Protein AF-A0A7V9GVH7-F1 (afdb_monomer)

Radius of gyration: 17.35 Å; Cα contacts (8 Å, |Δi|>4): 452; chains: 1; bounding box: 42×35×50 Å

Nearest PDB structures (foldseek):
  6ym9-assembly1_B  TM=5.683E-01  e=3.483E-01  Mycobacterium tuberculosis CDC1551
  6y1v-assembly1_A  TM=4.975E-01  e=2.383E-01  Mycobacterium tuberculosis CDC1551
  3vpa-assembly3_C  TM=5.083E-01  e=3.711E-01  Staphylococcus aureus subsp. aureus Mu50
  6ym9-assembly1_A  TM=4.850E-01  e=3.953E-01  Mycobacterium tuberculosis CDC1551
  6g63-assembly1_G  TM=4.568E-01  e=5.091E-01  Escherichia coli K-12

Structure (mmCIF, N/CA/C/O backbone):
data_AF-A0A7V9GVH7-F1
#
_entry.id   AF-A0A7V9GVH7-F1
#
loop_
_atom_site.group_PDB
_atom_site.id
_atom_site.type_symbol
_atom_site.label_atom_id
_atom_site.label_alt_id
_atom_site.label_comp_id
_atom_site.label_asym_id
_atom_site.label_entity_id
_atom_site.label_seq_id
_atom_site.pdbx_PDB_ins_code
_atom_site.Cartn_x
_atom_site.Cartn_y
_atom_site.Cartn_z
_atom_site.occupancy
_atom_site.B_iso_or_equiv
_atom_site.auth_seq_id
_atom_site.auth_comp_id
_atom_site.auth_asym_id
_atom_site.auth_atom_id
_atom_site.pdbx_PDB_model_num
ATOM 1 N N . PRO A 1 1 ? 14.280 -14.560 -19.579 1.00 88.75 1 PRO A N 1
ATOM 2 C CA . PRO A 1 1 ? 14.231 -14.576 -18.090 1.00 88.75 1 PRO A CA 1
ATOM 3 C C . PRO A 1 1 ? 12.940 -13.944 -17.549 1.00 88.75 1 PRO A C 1
ATOM 5 O O . PRO A 1 1 ? 12.271 -13.262 -18.316 1.00 88.75 1 PRO A O 1
ATOM 8 N N . VAL A 1 2 ? 12.574 -14.154 -16.276 1.00 94.75 2 VAL A N 1
ATOM 9 C CA . VAL A 1 2 ? 11.384 -13.510 -15.676 1.00 94.75 2 VAL A CA 1
ATOM 10 C C . VAL A 1 2 ? 11.768 -12.789 -14.393 1.00 94.75 2 VAL A C 1
ATOM 12 O O . VAL A 1 2 ? 12.401 -13.383 -13.519 1.00 94.75 2 VAL A O 1
ATOM 15 N N . GLY A 1 3 ? 11.355 -11.531 -14.272 1.00 95.56 3 GLY A N 1
ATOM 16 C CA . GLY A 1 3 ? 11.510 -10.738 -13.060 1.00 95.56 3 GLY A CA 1
ATOM 17 C C . GLY A 1 3 ? 10.175 -10.203 -12.558 1.00 95.56 3 GLY A C 1
ATOM 18 O O . GLY A 1 3 ? 9.249 -9.977 -13.335 1.00 95.56 3 GLY A O 1
ATOM 19 N N . VAL A 1 4 ? 10.071 -10.044 -11.239 1.00 95.69 4 VAL A N 1
ATOM 20 C CA . VAL A 1 4 ? 8.870 -9.549 -10.559 1.00 95.69 4 VAL A CA 1
ATOM 21 C C . VAL A 1 4 ? 9.283 -8.426 -9.625 1.00 95.69 4 VAL A C 1
ATOM 23 O O . VAL A 1 4 ? 10.121 -8.637 -8.749 1.00 95.69 4 VAL A O 1
ATOM 26 N N . GLY A 1 5 ? 8.661 -7.265 -9.784 1.00 95.31 5 GLY A N 1
ATOM 27 C CA . GLY A 1 5 ? 8.834 -6.128 -8.893 1.00 95.31 5 GLY A CA 1
ATOM 28 C C . GLY A 1 5 ? 7.502 -5.651 -8.337 1.00 95.31 5 GLY A C 1
ATOM 29 O O . GLY A 1 5 ? 6.439 -5.870 -8.921 1.00 95.31 5 GLY A O 1
ATOM 30 N N . ILE A 1 6 ? 7.562 -5.072 -7.141 1.00 94.38 6 ILE A N 1
ATOM 31 C CA . ILE A 1 6 ? 6.387 -4.694 -6.359 1.00 94.38 6 ILE A CA 1
ATOM 32 C C . ILE A 1 6 ? 6.632 -3.305 -5.786 1.00 94.38 6 ILE A C 1
ATOM 34 O O . ILE A 1 6 ? 7.689 -3.064 -5.202 1.00 94.38 6 ILE A O 1
ATOM 38 N N . GLY A 1 7 ? 5.657 -2.415 -5.933 1.00 94.44 7 GLY A N 1
ATOM 39 C CA . GLY A 1 7 ? 5.713 -1.064 -5.390 1.00 94.44 7 GLY A CA 1
ATOM 40 C C . GLY A 1 7 ? 4.368 -0.648 -4.819 1.00 94.44 7 GLY A C 1
ATOM 41 O O . GLY A 1 7 ? 3.365 -0.657 -5.523 1.00 94.44 7 GLY A O 1
ATOM 42 N N . ASP A 1 8 ? 4.340 -0.277 -3.543 1.00 93.50 8 ASP A N 1
ATOM 43 C CA . ASP A 1 8 ? 3.134 0.234 -2.890 1.00 93.50 8 ASP A CA 1
ATOM 44 C C . ASP A 1 8 ? 3.083 1.765 -2.895 1.00 93.50 8 ASP A C 1
ATOM 46 O O . ASP A 1 8 ? 2.181 2.348 -3.496 1.00 93.50 8 ASP A O 1
ATOM 50 N N . GLY A 1 9 ? 4.111 2.429 -2.362 1.00 93.06 9 GLY A N 1
ATOM 51 C CA . GLY A 1 9 ? 4.148 3.889 -2.229 1.00 93.06 9 GLY A CA 1
ATOM 52 C C . GLY A 1 9 ? 3.592 4.385 -0.894 1.00 93.06 9 GLY A C 1
ATOM 53 O O . GLY A 1 9 ? 3.317 5.574 -0.758 1.00 93.06 9 GLY A O 1
ATOM 54 N N . CYS A 1 10 ? 3.441 3.500 0.090 1.00 94.38 10 CYS A N 1
ATOM 55 C CA . CYS A 1 10 ? 3.056 3.850 1.445 1.00 94.38 10 CYS A CA 1
ATOM 56 C C . CYS A 1 10 ? 4.274 4.279 2.265 1.00 94.38 10 CYS A C 1
ATOM 58 O O . CYS A 1 10 ? 5.321 3.626 2.301 1.00 94.38 10 CYS A O 1
ATOM 60 N N . SER A 1 11 ? 4.106 5.364 3.009 1.00 94.56 11 SER A N 1
ATOM 61 C CA . SER A 1 11 ? 5.039 5.788 4.046 1.00 94.56 11 SER A CA 1
ATOM 62 C C . SER A 1 11 ? 4.509 5.365 5.413 1.00 94.56 11 SER A C 1
ATOM 64 O O . SER A 1 11 ? 3.323 5.487 5.695 1.00 94.56 11 SER A O 1
ATOM 66 N N . ARG A 1 12 ? 5.373 4.802 6.261 1.00 93.50 12 ARG A N 1
ATOM 67 C CA . ARG A 1 12 ? 4.974 4.247 7.564 1.00 93.50 12 ARG A CA 1
ATOM 68 C C . ARG A 1 12 ? 5.147 5.282 8.663 1.00 93.50 12 ARG A C 1
ATOM 70 O O . ARG A 1 12 ? 6.228 5.854 8.802 1.00 93.50 12 ARG A O 1
ATOM 77 N N . ARG A 1 13 ? 4.135 5.422 9.514 1.00 94.25 13 ARG A N 1
ATOM 78 C CA . ARG A 1 13 ? 4.243 6.173 10.764 1.00 94.25 13 ARG A CA 1
ATOM 79 C C . ARG A 1 13 ? 4.920 5.305 11.831 1.00 94.25 13 ARG A C 1
ATOM 81 O O . ARG A 1 13 ? 4.570 4.129 11.968 1.00 94.25 13 ARG A O 1
ATOM 88 N N . PRO A 1 14 ? 5.867 5.840 12.624 1.00 87.69 14 PRO A N 1
ATOM 89 C CA . PRO A 1 14 ? 6.595 5.083 13.646 1.00 87.69 14 PRO A CA 1
ATOM 90 C C . PRO A 1 14 ? 5.760 4.869 14.923 1.00 87.69 14 PRO A C 1
ATOM 92 O O . PRO A 1 14 ? 6.263 5.007 16.034 1.00 87.69 14 PRO A O 1
ATOM 95 N N . VAL A 1 15 ? 4.474 4.541 14.772 1.00 91.56 15 VAL A N 1
ATOM 96 C CA . VAL A 1 15 ? 3.525 4.353 15.873 1.00 91.56 15 VAL A CA 1
ATOM 97 C C . VAL A 1 15 ? 2.872 2.977 15.717 1.00 91.56 15 VAL A C 1
ATOM 99 O O . VAL A 1 15 ? 1.914 2.840 14.956 1.00 91.56 15 VAL A O 1
ATOM 102 N N . PRO A 1 16 ? 3.427 1.923 16.343 1.00 94.44 16 PRO A N 1
ATOM 103 C CA . PRO A 1 16 ? 2.842 0.591 16.280 1.00 94.44 16 PRO A CA 1
ATOM 104 C C . PRO A 1 16 ? 1.601 0.490 17.175 1.00 94.44 16 PRO A C 1
ATOM 106 O O . PRO A 1 16 ? 1.482 1.202 18.171 1.00 94.44 16 PRO A O 1
ATOM 109 N N . ALA A 1 17 ? 0.712 -0.437 16.836 1.00 97.88 17 ALA A N 1
ATOM 110 C CA . ALA A 1 17 ? -0.451 -0.811 17.631 1.00 97.88 17 ALA A CA 1
ATOM 111 C C . ALA A 1 17 ? -0.734 -2.315 17.487 1.00 97.88 17 ALA A C 1
ATOM 113 O O . ALA A 1 17 ? -0.222 -2.968 16.572 1.00 97.88 17 ALA A O 1
ATOM 114 N N . ILE A 1 18 ? -1.542 -2.874 18.384 1.00 98.44 18 ILE A N 1
ATOM 115 C CA . ILE A 1 18 ? -1.924 -4.289 18.370 1.00 98.44 18 ILE A CA 1
ATOM 116 C C . ILE A 1 18 ? -3.409 -4.414 18.060 1.00 98.44 18 ILE A C 1
ATOM 118 O O . ILE A 1 18 ? -4.246 -3.837 18.747 1.00 98.44 18 ILE A O 1
ATOM 122 N N . VAL A 1 19 ? -3.757 -5.229 17.066 1.00 98.62 19 VAL A N 1
ATOM 123 C CA . VAL A 1 19 ? -5.148 -5.638 16.835 1.00 98.62 19 VAL A CA 1
ATOM 124 C C . VAL A 1 19 ? -5.568 -6.566 17.971 1.00 98.62 19 VAL A C 1
ATOM 126 O O . VAL A 1 19 ? -5.168 -7.725 17.996 1.00 98.62 19 VAL A O 1
ATOM 129 N N . THR A 1 20 ? -6.347 -6.082 18.935 1.00 98.56 20 THR A N 1
ATOM 130 C CA . THR A 1 20 ? -6.723 -6.865 20.125 1.00 98.56 20 THR A CA 1
ATOM 131 C C . THR A 1 20 ? -7.972 -7.712 19.908 1.00 98.56 20 THR A C 1
ATOM 133 O O . THR A 1 20 ? -8.116 -8.751 20.550 1.00 98.56 20 THR A O 1
ATOM 136 N N . ARG A 1 21 ? -8.856 -7.320 18.980 1.00 98.38 21 ARG A N 1
ATOM 137 C CA . ARG A 1 21 ? -10.048 -8.097 18.613 1.00 98.38 21 ARG A CA 1
ATOM 138 C C . ARG A 1 21 ? -10.344 -7.959 17.122 1.00 98.38 21 ARG A C 1
ATOM 140 O O . ARG A 1 21 ? -10.480 -6.845 16.621 1.00 98.38 21 ARG A O 1
ATOM 147 N N . ALA A 1 22 ? -10.466 -9.090 16.435 1.00 98.06 22 ALA A N 1
ATOM 148 C CA . ALA A 1 22 ? -10.846 -9.150 15.030 1.00 98.06 22 ALA A CA 1
ATOM 149 C C . ALA A 1 22 ? -11.649 -10.423 14.740 1.00 98.06 22 ALA A C 1
ATOM 151 O O . ALA A 1 22 ? -11.368 -11.478 15.313 1.00 98.06 22 ALA A O 1
ATOM 152 N N . GLU A 1 23 ? -12.619 -10.319 13.836 1.00 97.06 23 GLU A N 1
ATOM 153 C CA . GLU A 1 23 ? -13.466 -11.420 13.384 1.00 97.06 23 GLU A CA 1
ATOM 154 C C . GLU A 1 23 ? -13.723 -11.284 11.878 1.00 97.06 23 GLU A C 1
ATOM 156 O O . GLU A 1 23 ? -14.280 -10.295 11.404 1.00 97.06 23 GLU A O 1
ATOM 161 N N . GLY A 1 24 ? -13.282 -12.272 11.094 1.00 95.75 24 GLY A N 1
ATOM 162 C CA . GLY A 1 24 ? -13.398 -12.223 9.636 1.00 95.75 24 GLY A CA 1
ATOM 163 C C . GLY A 1 24 ? -12.696 -10.999 9.032 1.00 95.75 24 GLY A C 1
ATOM 164 O O . GLY A 1 24 ? -11.479 -10.859 9.120 1.00 95.75 24 GLY A O 1
ATOM 165 N N . GLN A 1 25 ? -13.455 -10.124 8.377 1.00 96.38 25 GLN A N 1
ATOM 166 C CA . GLN A 1 25 ? -12.943 -8.876 7.799 1.00 96.38 25 GLN A CA 1
ATOM 167 C C . GLN A 1 25 ? -13.058 -7.674 8.745 1.00 96.38 25 GLN A C 1
ATOM 169 O O . GLN A 1 25 ? -12.662 -6.580 8.364 1.00 96.38 25 GLN A O 1
ATOM 174 N N . LEU A 1 26 ? -13.569 -7.854 9.963 1.00 98.25 26 LEU A N 1
ATOM 175 C CA . LEU A 1 26 ? -13.754 -6.767 10.917 1.00 98.25 26 LEU A CA 1
ATOM 176 C C . LEU A 1 26 ? -12.599 -6.734 11.911 1.00 98.25 26 LEU A C 1
ATOM 178 O O . LEU A 1 26 ? -12.367 -7.693 12.648 1.00 98.25 26 LEU A O 1
ATOM 182 N N . VAL A 1 27 ? -11.894 -5.609 11.963 1.00 98.69 27 VAL A N 1
ATOM 183 C CA . VAL A 1 27 ? -10.994 -5.277 13.069 1.00 98.69 27 VAL A CA 1
ATOM 184 C C . VAL A 1 27 ? -11.801 -4.443 14.050 1.00 98.69 27 VAL A C 1
ATOM 186 O O . VAL A 1 27 ? -12.041 -3.266 13.820 1.00 98.69 27 VAL A O 1
ATOM 189 N N . GLN A 1 28 ? -12.261 -5.074 15.126 1.00 98.56 28 GLN A N 1
ATOM 190 C CA . GLN A 1 28 ? -13.168 -4.460 16.099 1.00 98.56 28 GLN A CA 1
ATOM 191 C C . GLN A 1 28 ? -12.412 -3.613 17.120 1.00 98.56 28 GLN A C 1
ATOM 193 O O . GLN A 1 28 ? -12.902 -2.570 17.543 1.00 98.56 28 GLN A O 1
ATOM 198 N N . GLN A 1 29 ? -11.219 -4.061 17.526 1.00 98.56 29 GLN A N 1
ATOM 199 C CA . GLN A 1 29 ? -10.412 -3.337 18.500 1.00 98.56 29 GLN A CA 1
ATOM 200 C C . GLN A 1 29 ? -8.933 -3.295 18.144 1.00 98.56 29 GLN A C 1
ATOM 202 O O . GLN A 1 29 ? -8.341 -4.295 17.724 1.00 98.56 29 GLN A O 1
ATOM 207 N N . ILE A 1 30 ? -8.338 -2.137 18.412 1.00 98.69 30 ILE A N 1
ATOM 208 C CA . ILE A 1 30 ? -6.899 -1.890 18.378 1.00 98.69 30 ILE A CA 1
ATOM 209 C C . ILE A 1 30 ? -6.512 -1.323 19.747 1.00 98.69 30 ILE A C 1
ATOM 211 O O . ILE A 1 30 ? -7.198 -0.452 20.274 1.00 98.69 30 ILE A O 1
ATOM 215 N N . ASP A 1 31 ? -5.447 -1.840 20.355 1.00 98.25 31 ASP A N 1
ATOM 216 C CA . ASP A 1 31 ? -4.987 -1.457 21.698 1.00 98.25 31 ASP A CA 1
ATOM 217 C C . ASP A 1 31 ? -6.111 -1.494 22.767 1.00 98.25 31 ASP A C 1
ATOM 219 O O . ASP A 1 31 ? -6.132 -0.691 23.697 1.00 98.25 31 ASP A O 1
ATOM 223 N N . GLY A 1 32 ? -7.077 -2.413 22.630 1.00 97.94 32 GLY A N 1
ATOM 224 C CA . GLY A 1 32 ? -8.208 -2.571 23.555 1.00 97.94 32 GLY A CA 1
ATOM 225 C C . GLY A 1 32 ? -9.333 -1.539 23.406 1.00 97.94 32 GLY A C 1
ATOM 226 O O . GLY A 1 32 ? -10.262 -1.547 24.211 1.00 97.94 32 GLY A O 1
ATOM 227 N N . ARG A 1 33 ? -9.276 -0.669 22.392 1.00 98.00 33 ARG A N 1
ATOM 228 C CA . ARG A 1 33 ? -10.261 0.391 22.109 1.00 98.00 33 ARG A CA 1
ATOM 229 C C . ARG A 1 33 ? -10.938 0.172 20.753 1.00 98.00 33 ARG A C 1
ATOM 231 O O . ARG A 1 33 ? -10.383 -0.588 19.954 1.00 98.00 33 ARG A O 1
ATOM 238 N N . PRO A 1 34 ? -12.096 0.804 20.471 1.00 98.19 34 PRO A N 1
ATOM 239 C CA . PRO A 1 34 ? -12.714 0.760 19.147 1.00 98.19 34 PRO A CA 1
ATOM 240 C C . PRO A 1 34 ? -11.701 1.092 18.049 1.00 98.19 34 PRO A C 1
ATOM 242 O O . PRO A 1 34 ? -10.911 2.032 18.169 1.00 98.19 34 PRO A O 1
ATOM 245 N N . ALA A 1 35 ? -11.667 0.272 17.001 1.00 98.50 35 ALA A N 1
ATOM 246 C CA . ALA A 1 35 ? -10.592 0.332 16.018 1.00 98.50 35 ALA A CA 1
ATOM 247 C C . ALA A 1 35 ? -10.546 1.671 15.270 1.00 98.50 35 ALA A C 1
ATOM 249 O O . ALA A 1 35 ? -9.452 2.188 15.038 1.00 98.50 35 ALA A O 1
ATOM 250 N N . VAL A 1 36 ? -11.707 2.248 14.939 1.00 98.44 36 VAL A N 1
ATOM 251 C CA . VAL A 1 36 ? -11.790 3.544 14.254 1.00 98.44 36 VAL A CA 1
ATOM 252 C C . VAL A 1 36 ? -11.218 4.690 15.092 1.00 98.44 36 VAL A C 1
ATOM 254 O O . VAL A 1 36 ? -10.499 5.527 14.552 1.00 98.44 36 VAL A O 1
ATOM 257 N N . GLU A 1 37 ? -11.452 4.693 16.408 1.00 98.00 37 GLU A N 1
ATOM 258 C CA . GLU A 1 37 ? -10.929 5.728 17.308 1.00 98.00 37 GLU A CA 1
ATOM 259 C C . GLU A 1 37 ? -9.401 5.726 17.292 1.00 98.00 37 GLU A C 1
ATOM 261 O O . GLU A 1 37 ? -8.768 6.760 17.086 1.00 98.00 37 GLU A O 1
ATOM 266 N N . VAL A 1 38 ? -8.795 4.543 17.448 1.00 98.31 38 VAL A N 1
ATOM 267 C CA . VAL A 1 38 ? -7.334 4.411 17.417 1.00 98.31 38 VAL A CA 1
ATOM 268 C C . VAL A 1 38 ? -6.789 4.757 16.040 1.00 98.31 38 VAL A C 1
ATOM 270 O O . VAL A 1 38 ? -5.759 5.411 15.941 1.00 98.31 38 VAL A O 1
ATOM 273 N N . TYR A 1 39 ? -7.463 4.334 14.976 1.00 98.25 39 TYR A N 1
ATOM 274 C CA . TYR A 1 39 ? -7.041 4.607 13.610 1.00 98.25 39 TYR A CA 1
ATOM 275 C C . TYR A 1 39 ? -6.968 6.105 13.311 1.00 98.25 39 TYR A C 1
ATOM 277 O O . TYR A 1 39 ? -5.916 6.590 12.892 1.00 98.25 39 TYR A O 1
ATOM 285 N N . LEU A 1 40 ? -8.033 6.847 13.615 1.00 97.81 40 LEU A N 1
ATOM 286 C CA . LEU A 1 40 ? -8.088 8.294 13.419 1.00 97.81 40 LEU A CA 1
ATOM 287 C C . LEU A 1 40 ? -7.112 9.038 14.343 1.00 97.81 40 LEU A C 1
ATOM 289 O O . LEU A 1 40 ? -6.354 9.888 13.87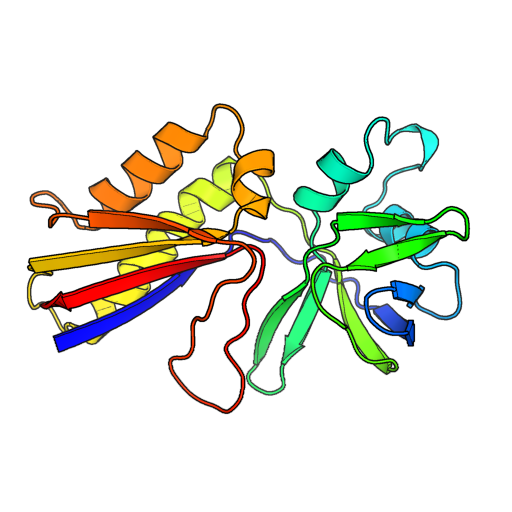5 1.00 97.81 40 LEU A O 1
ATOM 293 N N . GLU A 1 41 ? -7.027 8.652 15.623 1.00 97.19 41 GLU A N 1
ATOM 294 C CA . GLU A 1 41 ? -6.068 9.228 16.579 1.00 97.19 41 GLU A CA 1
ATOM 295 C C . GLU A 1 41 ? -4.622 9.089 16.081 1.00 97.19 41 GLU A C 1
ATOM 297 O O . GLU A 1 41 ? -3.839 10.037 16.127 1.00 97.19 41 GLU A O 1
ATOM 302 N N . ARG A 1 42 ? -4.253 7.905 15.579 1.00 97.38 42 ARG A N 1
ATOM 303 C CA . ARG A 1 42 ? -2.885 7.600 15.130 1.00 97.38 42 ARG A CA 1
ATOM 304 C C . ARG A 1 42 ? -2.543 8.266 13.795 1.00 97.38 42 ARG A C 1
ATOM 306 O O . ARG A 1 42 ? -1.368 8.541 13.530 1.00 97.38 42 ARG A O 1
ATOM 313 N N . LEU A 1 43 ? -3.554 8.560 12.980 1.00 96.69 43 LEU A N 1
ATOM 314 C CA . LEU A 1 43 ? -3.431 9.399 11.787 1.00 96.69 43 LEU A CA 1
ATOM 315 C C . LEU A 1 43 ? -3.446 10.900 12.124 1.00 96.69 43 LEU A C 1
ATOM 317 O O . LEU A 1 43 ? -2.963 11.703 11.324 1.00 96.69 43 LEU A O 1
ATOM 321 N N . GLY A 1 44 ? -3.863 11.272 13.337 1.00 95.94 44 GLY A N 1
ATOM 322 C CA . GLY A 1 44 ? -3.915 12.656 1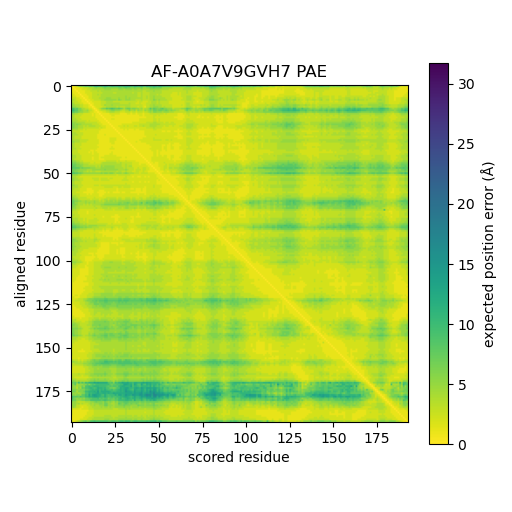3.805 1.00 95.94 44 GLY A CA 1
ATOM 323 C C . GLY A 1 44 ? -5.092 13.435 13.221 1.00 95.94 44 GLY A C 1
ATOM 324 O O . GLY A 1 44 ? -4.966 14.636 12.999 1.00 95.94 44 GLY A O 1
ATOM 325 N N . VAL A 1 45 ? -6.201 12.748 12.943 1.00 96.31 45 VAL A N 1
ATOM 326 C CA . VAL A 1 45 ? -7.397 13.298 12.295 1.00 96.31 45 VAL A CA 1
ATOM 327 C C . VAL A 1 45 ? -8.572 13.195 13.261 1.00 96.31 45 VAL A C 1
ATOM 329 O O . VAL A 1 45 ? -8.760 12.156 13.895 1.00 96.31 45 VAL A O 1
ATOM 332 N N . ALA A 1 46 ? -9.353 14.266 13.407 1.00 94.50 46 ALA A N 1
ATOM 333 C CA . ALA A 1 46 ? -10.596 14.195 14.163 1.00 94.50 46 ALA A CA 1
ATOM 334 C C . ALA A 1 46 ? -11.689 13.567 13.296 1.00 94.50 46 ALA A C 1
ATOM 336 O O . ALA A 1 46 ? -11.770 13.816 12.098 1.00 94.50 46 ALA A O 1
ATOM 337 N N . GLU A 1 47 ? -12.572 12.778 13.902 1.00 90.94 47 GLU A N 1
ATOM 338 C CA . GLU A 1 47 ? -13.666 12.135 13.169 1.00 90.94 47 GLU A CA 1
ATOM 339 C C . GLU A 1 47 ? -14.563 13.135 12.426 1.00 90.94 47 GLU A C 1
ATOM 341 O O . GLU A 1 47 ? -15.026 12.851 11.326 1.00 90.94 47 GLU A O 1
ATOM 346 N N . THR A 1 48 ? -14.760 14.327 12.990 1.00 92.06 48 THR A N 1
ATOM 347 C CA . THR A 1 48 ? -15.534 15.412 12.372 1.00 92.06 48 THR A CA 1
ATOM 348 C C . THR A 1 48 ? -14.921 15.955 11.084 1.00 92.06 48 THR A C 1
ATOM 350 O O . THR A 1 48 ? -15.630 16.601 10.321 1.00 92.06 48 THR A O 1
ATOM 353 N N . ASP A 1 49 ? -13.630 15.710 10.852 1.00 93.56 49 ASP A N 1
ATOM 354 C CA . ASP A 1 49 ? -12.903 16.180 9.669 1.00 93.56 49 ASP A CA 1
ATOM 355 C C . ASP A 1 49 ? -12.969 15.163 8.515 1.00 93.56 49 ASP A C 1
ATOM 357 O O . ASP A 1 49 ? -12.504 15.443 7.410 1.00 93.56 49 ASP A O 1
ATOM 361 N N . VAL A 1 50 ? -13.537 13.975 8.756 1.00 94.69 50 VAL A N 1
ATOM 362 C CA . VAL A 1 50 ? -13.657 12.901 7.765 1.00 94.69 50 VAL A CA 1
ATOM 363 C C . VAL A 1 50 ? -15.073 12.883 7.196 1.00 94.69 50 VAL A C 1
ATOM 365 O O . VAL A 1 50 ? -15.972 12.250 7.746 1.00 94.69 50 VAL A O 1
ATOM 368 N N . GLU A 1 51 ? -15.270 13.570 6.070 1.00 92.19 51 GLU A N 1
ATOM 369 C CA . GLU A 1 51 ? -16.564 13.597 5.370 1.00 92.19 51 GLU A CA 1
ATOM 370 C C . GLU A 1 51 ? -16.878 12.259 4.682 1.00 92.19 51 GLU A C 1
ATOM 372 O O . GLU A 1 51 ? -17.988 11.739 4.796 1.00 92.19 51 GLU A O 1
ATOM 377 N N . ASP A 1 52 ? -15.886 11.688 3.995 1.00 94.25 52 ASP A N 1
ATOM 378 C CA . ASP A 1 52 ? -15.964 10.387 3.330 1.00 94.25 52 ASP A CA 1
ATOM 379 C C . ASP A 1 52 ? -14.879 9.465 3.899 1.00 94.25 52 ASP A C 1
ATOM 381 O O . ASP A 1 52 ? -13.694 9.564 3.562 1.00 94.25 52 ASP A O 1
ATOM 385 N N . PHE A 1 53 ? -15.293 8.562 4.792 1.00 95.69 53 PHE A N 1
ATOM 386 C CA . PHE A 1 53 ? -14.375 7.628 5.440 1.00 95.69 53 PHE A CA 1
ATOM 387 C C . PHE A 1 53 ? -13.750 6.647 4.447 1.00 95.69 53 PHE A C 1
ATOM 389 O O . PHE A 1 53 ? -12.588 6.288 4.614 1.00 95.69 53 PHE A O 1
ATOM 396 N N . HIS A 1 54 ? -14.476 6.232 3.408 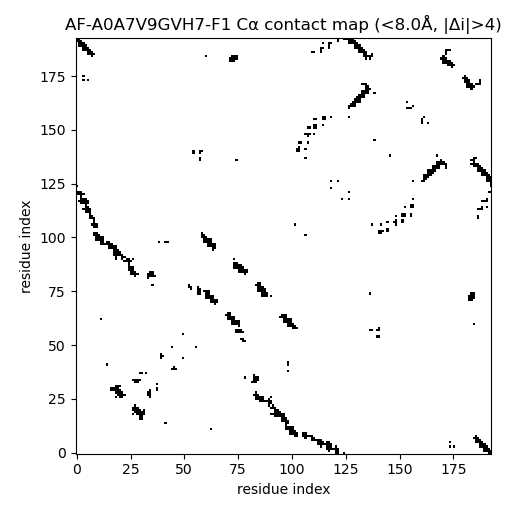1.00 93.19 54 HIS A N 1
ATOM 397 C CA . HIS A 1 54 ? -13.945 5.322 2.399 1.00 93.19 54 HIS A CA 1
ATOM 398 C C . HIS A 1 54 ? -12.807 5.988 1.625 1.00 93.19 54 HIS A C 1
ATOM 400 O O . HIS A 1 54 ? -11.725 5.411 1.497 1.00 93.19 54 HIS A O 1
ATOM 406 N N . ALA A 1 55 ? -13.041 7.206 1.127 1.00 91.62 55 ALA A N 1
ATOM 407 C CA . ALA A 1 55 ? -12.038 7.966 0.386 1.00 91.62 55 ALA A CA 1
ATOM 408 C C . ALA A 1 55 ? -10.796 8.240 1.247 1.00 91.62 55 ALA A C 1
ATOM 410 O O . ALA A 1 55 ? -9.674 8.028 0.792 1.00 91.62 55 ALA A O 1
ATOM 411 N N . PHE A 1 56 ? -10.998 8.610 2.513 1.00 94.69 56 PHE A N 1
ATOM 412 C CA . PHE A 1 56 ? -9.917 8.786 3.479 1.00 94.69 56 PHE A CA 1
ATOM 413 C C . PHE A 1 56 ? -9.141 7.482 3.733 1.00 94.69 56 PHE A C 1
ATOM 415 O O . PHE A 1 56 ? -7.920 7.431 3.601 1.00 94.69 56 PHE A O 1
ATOM 422 N N . ALA A 1 57 ? -9.832 6.390 4.067 1.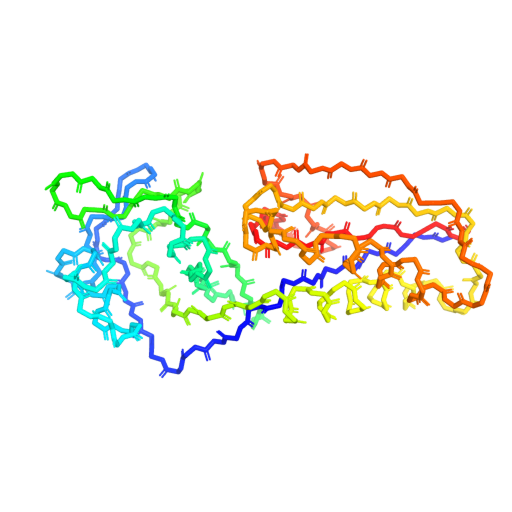00 95.12 57 ALA A N 1
ATOM 423 C CA . ALA A 1 57 ? -9.207 5.126 4.453 1.00 95.12 57 ALA A CA 1
ATOM 424 C C . ALA A 1 57 ? -8.411 4.467 3.313 1.00 95.12 57 ALA A C 1
ATOM 426 O O . ALA A 1 57 ? -7.428 3.759 3.561 1.00 95.12 57 ALA A O 1
ATOM 427 N N . VAL A 1 58 ? -8.808 4.724 2.062 1.00 92.00 58 VAL A N 1
ATOM 428 C CA . VAL A 1 58 ? -8.069 4.323 0.861 1.00 92.00 58 VAL A CA 1
ATOM 429 C C . VAL A 1 58 ? -6.631 4.859 0.879 1.00 92.00 58 VAL A C 1
ATOM 431 O O . VAL A 1 58 ? -5.726 4.109 0.528 1.00 92.00 58 VAL A O 1
ATOM 434 N N . GLU A 1 59 ? -6.394 6.092 1.331 1.00 93.38 59 GLU A N 1
ATOM 435 C CA . GLU A 1 59 ? -5.057 6.713 1.383 1.00 93.38 59 GLU A CA 1
ATOM 436 C C . GLU A 1 59 ? -4.229 6.284 2.605 1.00 93.38 59 GLU A C 1
ATOM 438 O O . GLU A 1 59 ? -3.032 6.573 2.702 1.00 93.38 59 GLU A O 1
ATOM 443 N N . HIS A 1 60 ? -4.851 5.555 3.534 1.00 95.94 60 HIS A N 1
ATOM 444 C CA . HIS A 1 60 ? -4.269 5.219 4.827 1.00 95.94 60 HIS A CA 1
ATOM 445 C C . HIS A 1 60 ? -4.362 3.717 5.158 1.00 95.94 60 HIS A C 1
ATOM 447 O O . HIS A 1 60 ? -4.869 3.342 6.224 1.00 95.94 60 HIS A O 1
ATOM 453 N N . PRO A 1 61 ? -3.869 2.795 4.305 1.00 95.81 61 PRO A N 1
ATOM 454 C CA . PRO A 1 61 ? -3.897 1.374 4.635 1.00 95.81 61 PRO A CA 1
ATOM 455 C C . PRO A 1 61 ? -3.087 1.076 5.907 1.00 95.81 61 PRO A C 1
ATOM 457 O O . PRO A 1 61 ? -2.136 1.777 6.266 1.00 95.81 61 PRO A O 1
ATOM 460 N N . LEU A 1 62 ? -3.430 -0.011 6.596 1.00 97.19 62 LEU A N 1
ATOM 461 C CA . LEU A 1 62 ? -2.614 -0.499 7.707 1.00 97.19 62 LEU A CA 1
ATOM 462 C C . LEU A 1 62 ? -1.412 -1.281 7.170 1.00 97.19 62 LEU A C 1
ATOM 464 O O . LEU A 1 62 ? -1.505 -2.004 6.183 1.00 97.19 62 LEU A O 1
ATOM 468 N N . ALA A 1 63 ? -0.283 -1.191 7.856 1.00 95.88 63 ALA A N 1
ATOM 469 C CA . ALA A 1 63 ? 0.927 -1.951 7.579 1.00 95.88 63 ALA A CA 1
ATOM 470 C C . ALA A 1 63 ? 1.092 -3.056 8.625 1.00 95.88 63 ALA A C 1
ATOM 472 O O . ALA A 1 63 ? 1.283 -2.767 9.799 1.00 95.88 63 ALA A O 1
ATOM 473 N N . GLN A 1 64 ? 1.054 -4.323 8.219 1.00 94.88 64 GLN A N 1
ATOM 474 C CA . GLN A 1 64 ? 1.333 -5.465 9.088 1.00 94.88 64 GLN A CA 1
ATOM 475 C C . GLN A 1 64 ? 2.788 -5.928 8.895 1.00 94.88 64 GLN A C 1
ATOM 477 O O . GLN A 1 64 ? 3.098 -6.476 7.830 1.00 94.88 64 GLN A O 1
ATOM 482 N N . PRO A 1 65 ? 3.678 -5.764 9.892 1.00 92.31 65 PRO A N 1
ATOM 483 C CA . PRO A 1 65 ? 5.055 -6.241 9.804 1.00 92.31 65 PRO A CA 1
ATOM 484 C C . PRO A 1 65 ? 5.144 -7.762 9.633 1.00 92.31 65 PRO A C 1
ATOM 486 O O . PRO A 1 65 ? 4.341 -8.523 10.183 1.00 92.31 65 PRO A O 1
ATOM 489 N N . GLU A 1 66 ? 6.150 -8.210 8.888 1.00 87.69 66 GLU A N 1
ATOM 490 C CA . GLU A 1 66 ? 6.479 -9.618 8.690 1.00 87.69 66 GLU A CA 1
ATOM 491 C C . GLU A 1 66 ? 7.831 -9.975 9.313 1.00 87.69 66 GLU A C 1
ATOM 493 O O . GLU A 1 66 ? 8.716 -9.138 9.467 1.00 87.69 66 GLU A O 1
ATOM 498 N N . LEU A 1 67 ? 8.024 -11.260 9.627 1.00 85.50 67 LEU A N 1
ATOM 499 C CA . LEU A 1 67 ? 9.288 -11.759 10.182 1.00 85.50 67 LEU A CA 1
ATOM 500 C C . LEU A 1 67 ? 10.475 -11.618 9.216 1.00 85.50 67 LEU A C 1
ATOM 502 O O . LEU A 1 67 ? 11.615 -11.632 9.666 1.00 85.50 67 LEU A O 1
ATOM 506 N N . SER A 1 68 ? 10.227 -11.484 7.907 1.00 83.69 68 SER A N 1
ATOM 507 C CA . SER A 1 68 ? 11.279 -11.208 6.919 1.00 83.69 68 SER A CA 1
ATOM 508 C C . SER A 1 68 ? 11.848 -9.790 7.025 1.00 83.69 68 SER A C 1
ATOM 510 O O . SER A 1 68 ? 12.863 -9.509 6.395 1.00 83.69 68 SER A O 1
ATOM 512 N N . GLY A 1 69 ? 11.212 -8.903 7.798 1.00 84.50 69 GLY A N 1
ATOM 513 C CA . GLY A 1 69 ? 11.485 -7.465 7.799 1.00 84.50 69 GLY A CA 1
ATOM 514 C C . GLY A 1 69 ? 10.639 -6.683 6.787 1.00 84.50 69 GLY A C 1
ATOM 515 O O . GLY A 1 69 ? 10.641 -5.452 6.821 1.00 84.50 69 GLY A O 1
ATOM 516 N N . ASP A 1 70 ? 9.884 -7.381 5.932 1.00 85.81 70 ASP A N 1
ATOM 517 C CA . ASP A 1 70 ? 8.922 -6.772 5.014 1.00 85.81 70 ASP A CA 1
ATOM 518 C C . ASP A 1 70 ? 7.631 -6.358 5.734 1.00 85.81 70 ASP A C 1
ATOM 520 O O . ASP A 1 70 ? 7.424 -6.597 6.928 1.00 85.81 70 ASP A O 1
ATOM 524 N N . VAL A 1 71 ? 6.728 -5.742 4.977 1.00 89.56 71 VAL A N 1
ATOM 525 C CA . VAL A 1 71 ? 5.402 -5.340 5.435 1.00 89.56 71 VAL A CA 1
ATOM 526 C C . VAL A 1 71 ? 4.353 -5.827 4.444 1.00 89.56 71 VAL A C 1
ATOM 528 O O . VAL A 1 71 ? 4.540 -5.760 3.230 1.00 89.56 71 VAL A O 1
ATOM 531 N N . ARG A 1 72 ? 3.212 -6.276 4.971 1.00 91.12 72 ARG A N 1
ATOM 532 C CA . ARG A 1 72 ? 1.987 -6.472 4.194 1.00 91.12 72 ARG A CA 1
ATOM 533 C C . ARG A 1 72 ? 1.037 -5.326 4.453 1.00 91.12 72 ARG A C 1
ATOM 535 O O . ARG A 1 72 ? 0.591 -5.140 5.584 1.00 91.12 72 ARG A O 1
ATOM 542 N N . LEU A 1 73 ? 0.707 -4.590 3.404 1.00 94.44 73 LEU A N 1
ATOM 543 C CA . LEU A 1 73 ? -0.351 -3.599 3.481 1.00 94.44 73 LEU A CA 1
ATOM 544 C C . LEU A 1 73 ? -1.714 -4.278 3.559 1.00 94.44 73 LEU A C 1
ATOM 546 O O . LEU A 1 73 ? -1.943 -5.347 2.988 1.00 94.44 73 LEU A O 1
ATOM 550 N N . ARG A 1 74 ? -2.608 -3.644 4.304 1.00 94.50 74 ARG A N 1
ATOM 551 C CA . ARG A 1 74 ? -3.948 -4.108 4.627 1.00 94.50 74 ARG A CA 1
ATOM 552 C C . ARG A 1 74 ? -4.913 -2.986 4.310 1.00 94.50 74 ARG A C 1
ATOM 554 O O . ARG A 1 74 ? -4.942 -1.965 4.993 1.00 94.50 74 ARG A O 1
ATOM 561 N N . HIS A 1 75 ? -5.673 -3.180 3.241 1.00 94.69 75 HIS A N 1
ATOM 562 C CA . HIS A 1 75 ? -6.597 -2.167 2.759 1.00 94.69 75 HIS A CA 1
ATOM 563 C C . HIS A 1 75 ? -7.801 -2.054 3.700 1.00 94.69 75 HIS A C 1
ATOM 565 O O . HIS A 1 75 ? -8.569 -3.010 3.849 1.00 94.69 75 HIS A O 1
ATOM 571 N N . VAL A 1 76 ? -7.925 -0.892 4.338 1.00 96.25 76 VAL A N 1
ATOM 572 C CA . VAL A 1 76 ? -9.116 -0.474 5.080 1.00 96.25 76 VAL A CA 1
ATOM 573 C C . VAL A 1 76 ? -10.125 0.018 4.045 1.00 96.25 76 VAL A C 1
ATOM 575 O O . VAL A 1 76 ? -9.797 0.873 3.228 1.00 96.25 76 VAL A O 1
ATOM 578 N N . ARG A 1 77 ? -11.313 -0.583 4.024 1.00 94.56 77 ARG A N 1
ATOM 579 C CA . ARG A 1 77 ? -12.372 -0.265 3.059 1.00 94.56 77 ARG A CA 1
ATOM 580 C C . ARG A 1 77 ? -13.376 0.722 3.621 1.00 94.56 77 ARG A C 1
ATOM 582 O O . ARG A 1 77 ? -13.894 1.535 2.868 1.00 94.56 77 ARG A O 1
ATOM 589 N N . ASP A 1 78 ? -13.716 0.555 4.893 1.00 95.88 78 ASP A N 1
ATOM 590 C CA . ASP A 1 78 ? -14.733 1.352 5.565 1.00 95.88 78 ASP A CA 1
ATOM 591 C C . ASP A 1 78 ? -14.665 1.157 7.088 1.00 95.88 78 ASP A C 1
ATOM 593 O O . ASP A 1 78 ? -13.767 0.476 7.598 1.00 95.88 78 ASP A O 1
ATOM 597 N N . ARG A 1 79 ? -15.644 1.711 7.796 1.00 96.94 79 ARG A N 1
ATOM 598 C CA . ARG A 1 79 ? -15.986 1.419 9.184 1.00 96.94 79 ARG A CA 1
ATOM 599 C C . ARG A 1 79 ? -17.443 0.974 9.302 1.00 96.94 79 ARG A C 1
ATOM 601 O O . ARG A 1 7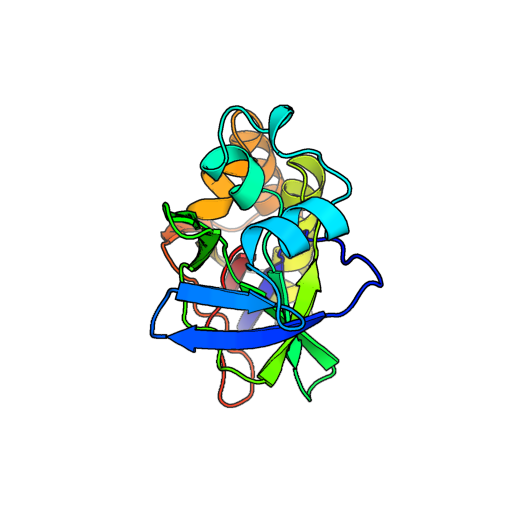9 ? -18.269 1.354 8.478 1.00 96.94 79 ARG A O 1
ATOM 608 N N . ASP A 1 80 ? -17.754 0.169 10.310 1.00 95.69 80 ASP A N 1
ATOM 609 C CA . ASP A 1 80 ? -19.144 -0.145 10.652 1.00 95.69 80 ASP A CA 1
ATOM 610 C C . ASP A 1 80 ? -19.710 0.811 11.717 1.00 95.69 80 ASP A C 1
ATOM 612 O O . ASP A 1 80 ? -19.018 1.699 12.223 1.00 95.69 80 ASP A O 1
ATOM 616 N N . GLU A 1 81 ? -20.994 0.637 12.036 1.00 93.06 81 GLU A N 1
ATOM 617 C CA . GLU A 1 81 ? -21.721 1.456 13.015 1.00 93.06 81 GLU A CA 1
ATOM 618 C C . GLU A 1 81 ? -21.185 1.294 14.450 1.00 93.06 81 GLU A C 1
ATOM 620 O O . GLU A 1 81 ? -21.321 2.209 15.261 1.00 93.06 81 GLU A O 1
ATOM 625 N N . ASP A 1 82 ? -20.538 0.163 14.753 1.00 93.06 82 ASP A N 1
ATOM 626 C CA . ASP A 1 82 ? -19.958 -0.151 16.064 1.00 93.06 82 ASP A CA 1
ATOM 627 C C . ASP A 1 82 ? -18.492 0.325 16.190 1.00 93.06 82 ASP A C 1
ATOM 629 O O . ASP A 1 82 ? -17.842 0.120 17.221 1.00 93.06 82 ASP A O 1
ATOM 633 N N . GLY A 1 83 ? -17.948 0.964 15.147 1.00 93.69 83 GLY A N 1
ATOM 634 C CA . GLY A 1 83 ? -16.591 1.508 15.119 1.00 93.69 83 GLY A CA 1
ATOM 635 C C . GLY A 1 83 ? -15.494 0.488 14.788 1.00 93.69 83 GLY A C 1
ATOM 636 O O . GLY A 1 83 ? -14.308 0.760 15.023 1.00 93.69 83 GLY A O 1
ATOM 637 N N . ALA A 1 84 ? -15.847 -0.677 14.240 1.00 98.19 84 ALA A N 1
ATOM 638 C CA . ALA A 1 84 ? -14.882 -1.612 13.676 1.00 98.19 84 ALA A CA 1
ATOM 639 C C . ALA A 1 84 ? -14.394 -1.124 12.306 1.00 98.19 84 ALA A C 1
ATOM 641 O O . ALA A 1 84 ? -15.153 -0.562 11.521 1.00 98.19 84 ALA A O 1
ATOM 642 N N . LEU A 1 85 ? -13.129 -1.392 11.980 1.00 98.50 85 LEU A N 1
ATOM 643 C CA . LEU A 1 85 ? -12.619 -1.199 10.625 1.00 98.50 85 LEU A CA 1
ATOM 644 C C . LEU A 1 85 ? -13.002 -2.397 9.754 1.00 98.50 85 LEU A C 1
ATOM 646 O O . LEU A 1 85 ? -12.706 -3.549 10.091 1.00 98.50 85 LEU A O 1
ATOM 650 N N . VAL A 1 86 ? -13.601 -2.116 8.601 1.00 97.88 86 VAL A N 1
ATOM 651 C CA . VAL A 1 86 ? -13.925 -3.098 7.567 1.00 97.88 86 VAL A CA 1
ATOM 652 C C . VAL A 1 86 ? -12.714 -3.257 6.656 1.00 97.88 86 VAL A C 1
ATOM 654 O O . VAL A 1 86 ? -12.358 -2.366 5.888 1.00 97.88 86 VAL A O 1
ATOM 657 N N . MET A 1 87 ? -12.071 -4.415 6.717 1.00 96.56 87 MET A N 1
ATOM 658 C CA . MET A 1 87 ? -10.858 -4.722 5.965 1.00 96.56 87 MET A CA 1
ATOM 659 C C . MET A 1 87 ? -11.177 -5.453 4.657 1.00 96.56 87 MET A C 1
ATOM 661 O O . MET A 1 87 ? -12.108 -6.252 4.569 1.00 96.56 87 MET A O 1
ATOM 665 N N . ALA A 1 88 ? -10.349 -5.269 3.629 1.00 93.75 88 ALA A N 1
ATOM 666 C CA . ALA A 1 88 ? -10.421 -6.098 2.422 1.00 93.75 88 ALA A CA 1
ATOM 667 C C . ALA A 1 88 ? -9.991 -7.550 2.683 1.00 93.75 88 ALA A C 1
ATOM 669 O O . ALA A 1 88 ? -10.516 -8.489 2.083 1.00 93.75 88 ALA A O 1
ATOM 670 N N . THR A 1 89 ? -9.034 -7.739 3.592 1.00 92.00 89 THR A N 1
ATOM 671 C CA . THR A 1 89 ? -8.483 -9.045 3.963 1.00 92.00 89 THR A CA 1
ATOM 672 C C . THR A 1 89 ? -8.380 -9.171 5.481 1.00 92.00 89 THR A C 1
ATOM 674 O O . THR A 1 89 ? -8.186 -8.183 6.183 1.00 92.00 89 THR A O 1
ATOM 677 N N . HIS A 1 90 ? -8.531 -10.394 5.994 1.00 93.12 90 HIS A N 1
ATOM 678 C CA . HIS A 1 90 ? -8.489 -10.666 7.433 1.00 93.12 90 HIS A CA 1
ATOM 679 C C . HIS A 1 90 ? -7.125 -10.299 8.046 1.00 93.12 90 HIS A C 1
ATOM 681 O O . HIS A 1 90 ? -6.071 -10.713 7.547 1.00 93.12 90 HIS A O 1
ATOM 687 N N . ILE A 1 91 ? -7.160 -9.601 9.185 1.00 95.19 91 ILE A N 1
ATOM 688 C CA . ILE A 1 91 ? -6.013 -9.408 10.077 1.00 95.19 91 ILE A CA 1
ATOM 689 C C . ILE A 1 91 ? -6.270 -10.215 11.358 1.00 95.19 91 ILE A C 1
ATOM 691 O O . ILE A 1 91 ? -7.290 -9.990 12.005 1.00 95.19 91 ILE A O 1
ATOM 695 N N . PRO A 1 92 ? -5.372 -11.139 11.754 1.00 94.62 92 PRO A N 1
ATOM 696 C CA . PRO A 1 92 ? -5.574 -11.924 12.966 1.00 94.62 92 PRO A CA 1
ATOM 697 C C . PRO A 1 92 ? -5.485 -11.061 14.227 1.00 94.62 92 PRO A C 1
ATOM 699 O O . PRO A 1 92 ? -4.687 -10.125 14.296 1.00 94.62 92 PRO A O 1
ATOM 702 N N . ALA A 1 93 ? -6.236 -11.443 15.260 1.00 97.25 93 ALA A N 1
ATOM 703 C CA . ALA A 1 93 ? -6.042 -10.907 16.602 1.00 97.25 93 ALA A CA 1
ATOM 704 C C . ALA A 1 93 ? -4.597 -11.133 17.087 1.00 97.25 93 ALA A C 1
ATOM 706 O O . ALA A 1 93 ? -3.937 -12.113 16.729 1.00 97.25 93 ALA A O 1
ATOM 707 N N . ASN A 1 94 ? -4.118 -10.209 17.914 1.00 97.12 94 ASN A N 1
ATOM 708 C CA . ASN A 1 94 ? -2.741 -10.056 18.379 1.00 97.12 94 ASN A CA 1
ATOM 709 C C . ASN A 1 94 ? -1.714 -9.739 17.276 1.00 97.12 94 ASN A C 1
ATOM 711 O O . ASN A 1 94 ? -0.509 -9.794 17.526 1.00 97.12 94 ASN A O 1
ATOM 715 N N . ALA A 1 95 ? -2.151 -9.391 16.061 1.00 96.69 95 ALA A N 1
ATOM 716 C CA . ALA A 1 95 ? -1.243 -8.880 15.042 1.00 96.69 95 ALA A CA 1
ATOM 717 C C . ALA A 1 95 ? -0.763 -7.470 15.393 1.00 96.69 95 ALA A C 1
ATOM 719 O O . ALA A 1 95 ? -1.564 -6.592 15.719 1.00 96.69 95 ALA A O 1
ATOM 720 N N . ALA A 1 96 ? 0.540 -7.241 15.237 1.00 96.94 96 ALA A N 1
ATOM 721 C CA . ALA A 1 96 ? 1.084 -5.894 15.187 1.00 96.94 96 ALA A CA 1
ATOM 722 C C . ALA A 1 96 ? 0.706 -5.222 13.863 1.00 96.94 96 ALA A C 1
ATOM 724 O O . ALA A 1 96 ? 0.800 -5.836 12.794 1.00 96.94 96 ALA A O 1
ATOM 725 N N . VAL A 1 97 ? 0.314 -3.957 13.945 1.00 97.75 97 VAL A N 1
ATOM 726 C CA . VAL A 1 97 ? 0.042 -3.089 12.801 1.00 97.75 97 VAL A CA 1
ATOM 727 C C . VAL A 1 97 ? 0.696 -1.725 13.001 1.00 97.75 97 VAL A C 1
ATOM 729 O O . VAL A 1 97 ? 1.017 -1.316 14.116 1.00 97.75 97 VAL A O 1
ATOM 732 N N . GLN A 1 98 ? 0.910 -1.028 11.898 1.00 97.31 98 GLN A N 1
ATOM 733 C CA . GLN A 1 98 ? 1.339 0.360 11.831 1.00 97.31 98 GLN A CA 1
ATOM 734 C C . GLN A 1 98 ? 0.394 1.115 10.899 1.00 97.31 98 GLN A C 1
ATOM 736 O O . GLN A 1 98 ? -0.305 0.515 10.081 1.00 97.31 98 GLN A O 1
ATOM 741 N N . PHE A 1 99 ? 0.409 2.433 11.005 1.00 97.69 99 PHE A N 1
ATOM 742 C CA . PHE A 1 99 ? -0.409 3.325 10.191 1.00 97.69 99 PHE A CA 1
ATOM 743 C C . PHE A 1 99 ? 0.436 3.864 9.046 1.00 97.69 99 PHE A C 1
ATOM 745 O O . PHE A 1 99 ? 1.654 4.030 9.198 1.00 97.69 99 PHE A O 1
ATOM 752 N N . THR A 1 100 ? -0.187 4.102 7.899 1.00 96.81 100 THR A N 1
ATOM 753 C CA . THR A 1 100 ? 0.526 4.603 6.728 1.00 96.81 100 THR A CA 1
ATOM 754 C C . THR A 1 100 ? -0.166 5.803 6.115 1.00 96.81 100 THR A C 1
ATOM 756 O O . THR A 1 100 ? -1.358 6.018 6.318 1.00 96.81 100 THR A O 1
ATOM 759 N N . ASP A 1 101 ? 0.617 6.582 5.382 1.00 94.62 101 ASP A N 1
ATOM 760 C CA . ASP A 1 101 ? 0.133 7.622 4.490 1.00 94.62 101 ASP A CA 1
ATOM 761 C C . ASP A 1 101 ? 0.559 7.288 3.073 1.00 94.62 101 ASP A C 1
ATOM 763 O O . ASP A 1 101 ? 1.702 6.871 2.827 1.00 94.62 101 ASP A O 1
ATOM 767 N N . GLN A 1 102 ? -0.342 7.547 2.142 1.00 92.62 102 GLN A N 1
ATOM 768 C CA . GLN A 1 102 ? -0.104 7.412 0.727 1.00 92.62 102 GLN A CA 1
ATOM 769 C C . GLN A 1 102 ? -0.642 8.631 -0.001 1.00 92.62 102 GLN A C 1
ATOM 771 O O . GLN A 1 102 ? -1.638 9.223 0.383 1.00 92.62 102 GLN A O 1
ATOM 776 N N . SER A 1 103 ? 0.061 9.026 -1.056 1.00 91.81 103 SER A N 1
ATOM 777 C CA . SER A 1 103 ? -0.346 10.144 -1.900 1.00 91.81 103 SER A CA 1
ATOM 778 C C . SER A 1 103 ? -0.288 9.730 -3.364 1.00 91.81 103 SER A C 1
ATOM 780 O O . SER A 1 103 ? 0.521 8.856 -3.704 1.00 91.81 103 SER A O 1
ATOM 782 N N . PRO A 1 104 ? -1.041 10.397 -4.257 1.00 92.06 104 PRO A N 1
ATOM 783 C CA . PRO A 1 104 ? -0.956 10.153 -5.695 1.00 92.06 104 PRO A CA 1
ATOM 784 C C . PRO A 1 104 ? 0.489 10.198 -6.211 1.00 92.06 104 PRO A C 1
ATOM 786 O O . PRO A 1 104 ? 0.926 9.333 -6.963 1.00 92.06 104 PRO A O 1
ATOM 789 N N . LEU A 1 105 ? 1.289 11.158 -5.733 1.00 92.75 105 LEU A N 1
ATOM 790 C CA . LEU A 1 105 ? 2.702 11.271 -6.105 1.00 92.75 105 LEU A CA 1
ATOM 791 C C . LEU A 1 105 ? 3.540 10.080 -5.625 1.00 92.75 105 LEU A C 1
ATOM 793 O O . LEU A 1 105 ? 4.449 9.647 -6.333 1.00 92.75 105 LEU A O 1
ATOM 797 N N . ALA A 1 106 ? 3.267 9.556 -4.429 1.00 94.25 106 ALA A N 1
ATOM 798 C CA . ALA A 1 106 ? 3.968 8.388 -3.908 1.00 94.25 106 ALA A CA 1
ATOM 799 C C . ALA A 1 106 ? 3.581 7.103 -4.660 1.00 94.25 106 ALA A C 1
ATOM 801 O O . ALA A 1 106 ? 4.450 6.270 -4.911 1.00 94.25 106 ALA A O 1
ATOM 802 N N . ILE A 1 107 ? 2.319 6.985 -5.085 1.00 94.12 107 ILE A N 1
ATOM 803 C CA . ILE A 1 107 ? 1.819 5.909 -5.953 1.00 94.12 107 ILE A CA 1
ATOM 804 C C . ILE A 1 107 ? 2.523 5.946 -7.316 1.00 94.12 107 ILE A C 1
ATOM 806 O O . ILE A 1 107 ? 3.107 4.950 -7.735 1.00 94.12 107 ILE A O 1
ATOM 810 N N . VAL A 1 108 ? 2.572 7.110 -7.970 1.00 95.25 108 VAL A N 1
ATOM 811 C CA . VAL A 1 108 ? 3.278 7.276 -9.254 1.00 95.25 108 VAL A CA 1
ATOM 812 C C . VAL A 1 108 ? 4.766 6.934 -9.116 1.00 95.25 108 VAL A C 1
ATOM 814 O O . VAL A 1 108 ? 5.342 6.272 -9.976 1.00 95.25 108 VAL A O 1
ATOM 817 N N . ARG A 1 109 ? 5.410 7.331 -8.011 1.00 95.38 109 ARG A N 1
ATOM 818 C CA . ARG A 1 109 ? 6.810 6.962 -7.737 1.00 95.38 109 ARG A CA 1
ATOM 819 C C . ARG A 1 109 ? 6.990 5.469 -7.469 1.00 95.38 109 ARG A C 1
ATOM 821 O O . ARG A 1 109 ? 8.032 4.922 -7.821 1.00 95.38 109 ARG A O 1
ATOM 828 N N . SER A 1 110 ? 6.020 4.799 -6.846 1.00 95.50 110 SER A N 1
ATOM 829 C CA . SER A 1 110 ? 6.132 3.366 -6.568 1.00 95.50 110 SER A CA 1
ATOM 830 C C . SER A 1 110 ? 6.050 2.514 -7.832 1.00 95.50 110 SER A C 1
ATOM 832 O O . SER A 1 110 ? 6.658 1.443 -7.861 1.00 95.50 110 SER A O 1
ATOM 834 N N . ALA A 1 111 ? 5.436 3.025 -8.905 1.00 96.31 111 ALA A N 1
ATOM 835 C CA . ALA A 1 111 ? 5.484 2.394 -10.219 1.00 96.31 111 ALA A CA 1
ATOM 836 C C . ALA A 1 111 ? 6.917 2.218 -10.745 1.00 96.31 111 ALA A C 1
ATOM 838 O O . ALA A 1 111 ? 7.258 1.148 -11.248 1.00 96.31 111 ALA A O 1
ATOM 839 N N . TRP A 1 112 ? 7.781 3.220 -10.546 1.00 95.94 112 TRP A N 1
ATOM 840 C CA . TRP A 1 112 ? 9.199 3.121 -10.902 1.00 95.94 112 TRP A CA 1
ATOM 841 C C . TRP A 1 112 ? 9.897 2.004 -10.118 1.00 95.94 112 TRP A C 1
ATOM 843 O O . TRP A 1 112 ? 10.529 1.134 -10.713 1.00 95.94 112 TRP A O 1
ATOM 853 N N . ASN A 1 113 ? 9.693 1.949 -8.795 1.00 95.94 113 ASN A N 1
ATOM 854 C CA . ASN A 1 113 ? 10.254 0.885 -7.953 1.00 95.94 113 ASN A CA 1
ATOM 855 C C . ASN A 1 113 ? 9.790 -0.514 -8.401 1.00 95.94 113 ASN A C 1
ATOM 857 O O . ASN A 1 113 ? 10.573 -1.465 -8.381 1.00 95.94 113 ASN A O 1
ATOM 861 N N . ALA A 1 114 ? 8.522 -0.651 -8.803 1.00 97.19 114 ALA A N 1
ATOM 862 C CA . ALA A 1 114 ? 7.977 -1.917 -9.280 1.00 97.19 114 ALA A CA 1
ATOM 863 C C . ALA A 1 114 ? 8.616 -2.350 -10.610 1.00 97.19 114 ALA A C 1
ATOM 865 O O . ALA A 1 114 ? 8.950 -3.522 -10.770 1.00 97.19 114 ALA A O 1
ATOM 866 N N . VAL A 1 115 ? 8.831 -1.425 -11.549 1.00 97.81 115 VAL A N 1
ATOM 867 C CA . VAL A 1 115 ? 9.490 -1.737 -12.827 1.00 97.81 115 VAL A CA 1
ATOM 868 C C . VAL A 1 115 ? 10.968 -2.068 -12.621 1.00 97.81 115 VAL A C 1
ATOM 870 O O . VAL A 1 115 ? 11.416 -3.113 -13.087 1.00 97.81 115 VAL A O 1
ATOM 873 N N . GLU A 1 116 ? 11.708 -1.269 -11.850 1.00 96.44 116 GLU A N 1
ATOM 874 C CA . GLU A 1 116 ? 13.116 -1.545 -11.522 1.00 96.44 116 GLU A CA 1
ATOM 875 C C . GLU A 1 116 ? 13.289 -2.913 -10.851 1.00 96.44 116 GLU A C 1
ATOM 877 O O . GLU A 1 116 ? 14.154 -3.707 -11.229 1.00 96.44 116 GLU A O 1
ATOM 882 N N . GLY A 1 117 ? 12.410 -3.241 -9.897 1.00 95.88 117 GLY A N 1
ATOM 883 C CA . GLY A 1 117 ? 12.398 -4.551 -9.251 1.00 95.88 117 GLY A CA 1
ATOM 884 C C . GLY A 1 117 ? 12.122 -5.702 -10.223 1.00 95.88 117 GLY A C 1
ATOM 885 O O . GLY A 1 117 ? 12.665 -6.792 -10.047 1.00 95.88 117 GLY A O 1
ATOM 886 N N . ALA A 1 118 ? 11.316 -5.474 -11.264 1.00 97.06 118 ALA A N 1
ATOM 887 C CA . ALA A 1 118 ? 11.042 -6.464 -12.300 1.00 97.06 118 ALA A CA 1
ATOM 888 C C . ALA A 1 118 ? 12.192 -6.598 -13.311 1.00 97.06 118 ALA A C 1
ATOM 890 O O . ALA A 1 118 ? 12.396 -7.682 -13.854 1.00 97.06 118 ALA A O 1
ATOM 891 N N . LEU A 1 119 ? 12.963 -5.534 -13.546 1.00 96.94 119 LEU A N 1
ATOM 892 C CA . LEU A 1 119 ? 14.109 -5.540 -14.457 1.00 96.94 119 LEU A CA 1
ATOM 893 C C . LEU A 1 119 ? 15.373 -6.125 -13.820 1.00 96.94 119 LEU A C 1
ATOM 895 O O . LEU A 1 119 ? 16.137 -6.804 -14.505 1.00 96.94 119 LEU A O 1
ATOM 899 N N . ALA A 1 120 ? 15.586 -5.928 -12.515 1.00 95.81 120 ALA A N 1
ATOM 900 C CA . ALA A 1 120 ? 16.799 -6.388 -11.835 1.00 95.81 120 ALA A CA 1
ATOM 901 C C . ALA A 1 120 ? 17.104 -7.896 -12.036 1.00 95.81 120 ALA A C 1
ATOM 903 O O . ALA A 1 120 ? 18.255 -8.230 -12.334 1.00 95.81 120 ALA A O 1
ATOM 904 N N . PRO A 1 121 ? 16.126 -8.828 -11.970 1.00 95.44 121 PRO A N 1
ATOM 905 C CA . PRO A 1 121 ? 16.361 -10.252 -12.228 1.00 95.44 121 PRO A CA 1
ATOM 906 C C . PRO A 1 121 ? 16.679 -10.605 -13.688 1.00 95.44 121 PRO A C 1
ATOM 908 O O . PRO A 1 121 ? 17.132 -11.719 -13.945 1.00 95.44 121 PRO A O 1
ATOM 911 N N . LEU A 1 122 ? 16.441 -9.698 -14.644 1.00 95.31 122 LEU A N 1
ATOM 912 C CA . LEU A 1 122 ? 16.766 -9.914 -16.059 1.00 95.31 122 LEU A CA 1
ATOM 913 C C . LEU A 1 122 ? 18.259 -9.709 -16.357 1.00 95.31 122 LEU A C 1
ATOM 915 O O . LEU A 1 122 ? 18.702 -10.008 -17.460 1.00 95.31 122 LEU A O 1
ATOM 919 N N . ALA A 1 123 ? 19.039 -9.220 -15.384 1.00 93.50 123 ALA A N 1
ATOM 920 C CA . ALA A 1 123 ? 20.497 -9.093 -15.464 1.00 93.50 123 ALA A CA 1
ATOM 921 C C . ALA A 1 123 ? 21.003 -8.327 -16.707 1.00 93.50 123 ALA A C 1
ATOM 923 O O . ALA A 1 123 ? 22.061 -8.636 -17.253 1.00 93.50 123 ALA A O 1
ATOM 924 N N . GLY A 1 124 ? 20.249 -7.312 -17.142 1.00 91.69 124 GLY A N 1
ATOM 925 C CA . GLY A 1 124 ? 20.579 -6.475 -18.298 1.00 91.69 124 GLY A CA 1
ATOM 926 C C . GLY A 1 124 ? 20.030 -6.974 -19.637 1.00 91.69 124 GLY A C 1
ATOM 927 O O . GLY A 1 124 ? 20.185 -6.274 -20.636 1.00 91.69 124 GLY A O 1
ATOM 928 N N . GLU A 1 125 ? 19.363 -8.133 -19.686 1.00 94.88 125 GLU A N 1
ATOM 929 C CA . GLU A 1 125 ? 18.583 -8.508 -20.867 1.00 94.88 125 GLU A CA 1
ATOM 930 C C . GLU A 1 125 ? 17.362 -7.582 -21.023 1.00 94.88 125 GLU A C 1
ATOM 932 O O . GLU A 1 125 ? 16.675 -7.295 -20.036 1.00 94.88 125 GLU A O 1
ATOM 937 N N . PRO A 1 126 ? 17.063 -7.105 -22.247 1.00 93.56 126 PRO A N 1
ATOM 938 C CA . PRO A 1 126 ? 15.935 -6.212 -22.472 1.00 93.56 126 PRO 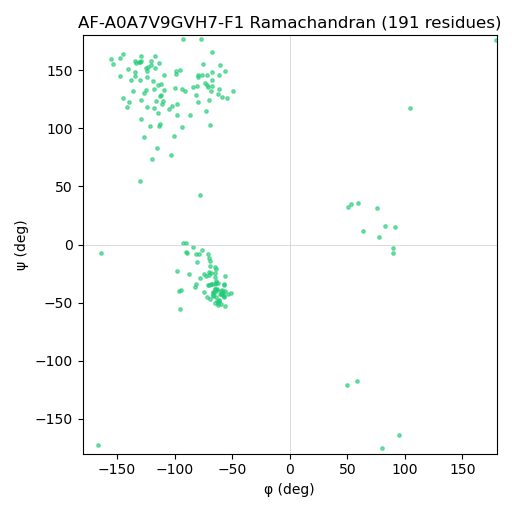A CA 1
ATOM 939 C C . PRO A 1 126 ? 14.614 -6.953 -22.264 1.00 93.56 126 PRO A C 1
ATOM 941 O O . PRO A 1 126 ? 14.397 -8.021 -22.839 1.00 93.56 126 PRO A O 1
ATOM 944 N N . ALA A 1 127 ? 13.696 -6.352 -21.507 1.00 97.19 127 ALA A N 1
ATOM 945 C CA . ALA A 1 127 ? 12.331 -6.851 -21.422 1.00 97.19 127 ALA A CA 1
ATOM 946 C C . ALA A 1 127 ? 11.660 -6.786 -22.809 1.00 97.19 127 ALA A C 1
ATOM 948 O O . ALA A 1 127 ? 11.678 -5.757 -23.479 1.00 97.19 127 ALA A O 1
ATOM 949 N N . ARG A 1 128 ? 11.062 -7.895 -23.241 1.00 97.50 128 ARG A N 1
ATOM 950 C CA . ARG A 1 128 ? 10.309 -8.064 -24.495 1.00 97.50 128 ARG A CA 1
ATOM 951 C C . ARG A 1 128 ? 8.803 -7.940 -24.306 1.00 97.50 128 ARG A C 1
ATOM 953 O O . ARG A 1 128 ? 8.093 -7.653 -25.264 1.00 97.50 128 ARG A O 1
ATOM 960 N N . ALA A 1 129 ? 8.326 -8.164 -23.088 1.00 98.00 129 ALA A N 1
ATOM 961 C CA . ALA A 1 129 ? 6.940 -7.980 -22.682 1.00 98.00 129 ALA A CA 1
ATOM 962 C C . ALA A 1 129 ? 6.875 -7.684 -21.181 1.00 98.00 129 ALA A C 1
ATOM 964 O O . ALA A 1 129 ? 7.760 -8.100 -20.424 1.00 98.00 129 ALA A O 1
ATOM 965 N N . ALA A 1 130 ? 5.806 -7.020 -20.746 1.00 98.19 130 ALA A N 1
ATOM 966 C CA . ALA A 1 130 ? 5.511 -6.865 -19.330 1.00 98.19 130 ALA A CA 1
ATOM 967 C C . ALA A 1 130 ? 4.017 -7.002 -19.014 1.00 98.19 130 ALA A C 1
ATOM 969 O O . ALA A 1 130 ? 3.151 -6.672 -19.828 1.00 98.19 130 ALA A O 1
ATOM 970 N N . LEU A 1 131 ? 3.733 -7.472 -17.801 1.00 97.38 131 LEU A N 1
ATOM 971 C CA . LEU A 1 131 ? 2.404 -7.470 -17.199 1.00 97.38 131 LEU A CA 1
ATOM 972 C C . LEU A 1 131 ? 2.385 -6.542 -15.984 1.00 97.38 131 LEU A C 1
ATOM 974 O O . LEU A 1 131 ? 3.309 -6.587 -15.176 1.00 97.38 131 LEU A O 1
ATOM 978 N N . ALA A 1 132 ? 1.330 -5.746 -15.842 1.00 96.69 132 ALA A N 1
ATOM 979 C 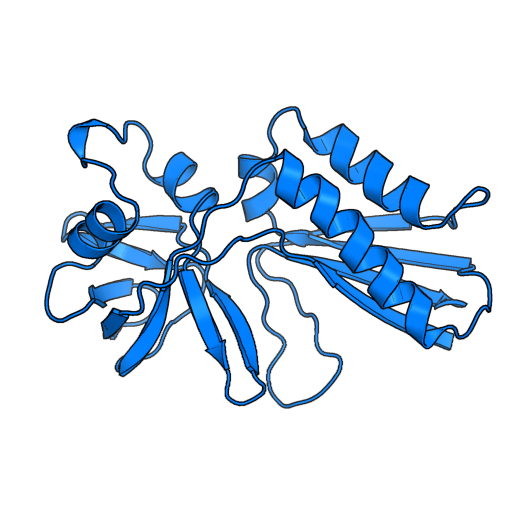CA . ALA A 1 132 ? 1.109 -4.843 -14.717 1.00 96.69 132 ALA A CA 1
ATOM 980 C C . ALA A 1 132 ? -0.244 -5.143 -14.050 1.00 96.69 132 ALA A C 1
ATOM 982 O O . ALA A 1 132 ? -1.298 -5.033 -14.677 1.00 96.69 132 ALA A O 1
ATOM 983 N N . PHE A 1 133 ? -0.219 -5.532 -12.778 1.00 96.00 133 PHE A N 1
ATOM 984 C CA . PHE A 1 133 ? -1.415 -5.781 -11.974 1.00 96.00 133 PHE A CA 1
ATOM 985 C C . PHE A 1 133 ? -1.473 -4.763 -10.851 1.00 96.00 133 PHE A C 1
ATOM 987 O O . PHE A 1 133 ? -0.617 -4.767 -9.967 1.00 96.00 133 PHE A O 1
ATOM 994 N N . ASP A 1 134 ? -2.472 -3.895 -10.910 1.00 94.38 134 ASP A N 1
ATOM 995 C CA . ASP A 1 134 ? -2.618 -2.792 -9.972 1.00 94.38 134 ASP A CA 1
ATOM 996 C C . ASP A 1 134 ? -3.799 -3.028 -9.030 1.00 94.38 134 ASP A C 1
ATOM 998 O O . ASP A 1 134 ? -4.815 -3.605 -9.418 1.00 94.38 134 ASP A O 1
ATOM 1002 N N . CYS A 1 135 ? -3.691 -2.577 -7.790 1.00 93.06 135 CYS A N 1
ATOM 1003 C CA . CYS A 1 135 ? -4.781 -2.610 -6.841 1.00 93.06 135 CYS A CA 1
ATOM 1004 C C . CYS A 1 135 ? -5.881 -1.622 -7.210 1.00 93.06 135 CYS A C 1
ATOM 1006 O O . CYS A 1 135 ? -5.672 -0.414 -7.268 1.00 93.06 135 CYS A O 1
ATOM 1008 N N . GLY A 1 136 ? -7.110 -2.118 -7.345 1.00 89.88 136 GLY A N 1
ATOM 1009 C CA . GLY A 1 136 ? -8.296 -1.289 -7.548 1.00 89.88 136 GLY A CA 1
ATOM 1010 C C . GLY A 1 136 ? -8.487 -0.241 -6.448 1.00 89.88 136 GLY A C 1
ATOM 1011 O O . GLY A 1 136 ? -9.008 0.831 -6.731 1.00 89.88 136 GLY A O 1
ATOM 1012 N N . GLY A 1 137 ? -7.992 -0.495 -5.228 1.00 86.00 137 GLY A N 1
ATOM 1013 C CA . GLY A 1 137 ? -7.985 0.499 -4.149 1.00 86.00 137 GLY A CA 1
ATOM 1014 C C . GLY A 1 137 ? -7.106 1.722 -4.446 1.00 86.00 137 GLY A C 1
ATOM 1015 O O . GLY A 1 137 ? -7.476 2.831 -4.078 1.00 86.00 137 GLY A O 1
ATOM 1016 N N . ARG A 1 138 ? -5.991 1.556 -5.177 1.00 89.12 138 ARG A N 1
ATOM 1017 C CA . ARG A 1 138 ? -5.092 2.662 -5.574 1.00 89.12 138 ARG A CA 1
ATOM 1018 C C . ARG A 1 138 ? -5.710 3.542 -6.651 1.00 89.12 138 ARG A C 1
ATOM 1020 O O . ARG A 1 138 ? -5.408 4.728 -6.712 1.00 89.12 138 ARG A O 1
ATOM 1027 N N . ARG A 1 139 ? -6.611 2.992 -7.474 1.00 88.69 139 ARG A N 1
ATOM 1028 C CA . ARG A 1 139 ? -7.313 3.761 -8.511 1.00 88.69 139 ARG A CA 1
ATOM 1029 C C . ARG A 1 139 ? -8.083 4.939 -7.916 1.00 88.69 139 ARG A C 1
ATOM 1031 O O . ARG A 1 139 ? -8.032 6.028 -8.479 1.00 88.69 139 ARG A O 1
ATOM 1038 N N . SER A 1 140 ? -8.780 4.721 -6.801 1.00 84.00 140 SER A N 1
ATOM 1039 C CA . SER A 1 140 ? -9.505 5.791 -6.108 1.00 84.00 140 SER A CA 1
ATOM 1040 C C . SER A 1 140 ? -8.544 6.828 -5.519 1.00 84.00 140 SER A C 1
ATOM 1042 O O . SER A 1 140 ? -8.790 8.016 -5.681 1.00 84.00 140 SER A O 1
ATOM 1044 N N . ALA A 1 141 ? -7.421 6.388 -4.936 1.00 86.75 141 ALA A N 1
ATOM 1045 C CA . ALA A 1 141 ? -6.380 7.277 -4.407 1.00 86.75 141 ALA A CA 1
ATOM 1046 C C . ALA A 1 141 ? -5.697 8.124 -5.496 1.00 86.75 141 ALA A C 1
ATOM 1048 O O . ALA A 1 141 ? -5.248 9.233 -5.238 1.00 86.75 141 ALA A O 1
ATOM 1049 N N . LEU A 1 142 ? -5.575 7.605 -6.721 1.00 89.56 142 LEU A N 1
ATOM 1050 C CA . LEU A 1 142 ? -4.947 8.316 -7.837 1.00 89.56 142 LEU A CA 1
ATOM 1051 C C . LEU A 1 142 ? -5.825 9.423 -8.408 1.00 89.56 142 LEU A C 1
ATOM 1053 O O . LEU A 1 142 ? -5.300 10.471 -8.781 1.00 89.56 142 LEU A O 1
ATOM 1057 N N . GLY A 1 143 ? -7.130 9.177 -8.545 1.00 87.75 143 GLY A N 1
ATOM 1058 C CA . GLY A 1 143 ? -8.040 10.091 -9.237 1.00 87.75 143 GLY A CA 1
ATOM 1059 C C . GLY A 1 143 ? -7.496 10.506 -10.611 1.00 87.75 143 GLY A C 1
ATOM 1060 O O . GLY A 1 143 ? -7.188 9.663 -11.459 1.00 87.75 143 GLY A O 1
ATOM 1061 N N . ASP A 1 144 ? -7.315 11.812 -10.805 1.00 90.31 144 ASP A N 1
ATOM 1062 C CA . ASP A 1 144 ? -6.802 12.408 -12.047 1.00 90.31 144 ASP A CA 1
ATOM 1063 C C . ASP A 1 144 ? -5.308 12.137 -12.308 1.00 90.31 144 ASP A C 1
ATOM 1065 O O . ASP A 1 144 ? -4.808 12.455 -13.387 1.00 90.31 144 ASP A O 1
ATOM 1069 N N . ALA A 1 145 ? -4.584 11.553 -11.346 1.00 91.69 145 ALA A N 1
ATOM 1070 C CA . ALA A 1 145 ? -3.177 11.177 -11.485 1.00 91.69 145 ALA A CA 1
ATOM 1071 C C . ALA A 1 145 ? -2.964 9.806 -12.162 1.00 91.69 145 ALA A C 1
ATOM 1073 O O . ALA A 1 145 ? -1.825 9.376 -12.359 1.00 91.69 145 ALA A O 1
ATOM 1074 N N . LEU A 1 146 ? -4.040 9.091 -12.501 1.00 92.62 146 LEU A N 1
ATOM 1075 C CA . LEU A 1 146 ? -3.962 7.753 -13.089 1.00 92.62 146 LEU A CA 1
ATOM 1076 C C . LEU A 1 146 ? -3.179 7.700 -14.421 1.00 92.62 146 LEU A C 1
ATOM 1078 O O . LEU A 1 146 ? -2.356 6.796 -14.576 1.00 92.62 146 LEU A O 1
ATOM 1082 N N . PRO A 1 147 ? -3.345 8.644 -15.374 1.00 94.75 147 PRO A N 1
ATOM 1083 C CA . PRO A 1 147 ? -2.504 8.686 -16.574 1.00 94.75 147 PRO A CA 1
ATOM 1084 C C . PRO A 1 147 ? -1.003 8.802 -16.267 1.00 94.75 147 PRO A C 1
ATOM 1086 O O . PRO A 1 147 ? -0.181 8.198 -16.952 1.00 94.75 147 PRO A O 1
ATOM 1089 N N . GLN A 1 148 ? -0.642 9.528 -15.209 1.00 96.19 148 GLN A N 1
ATOM 1090 C CA . GLN A 1 148 ? 0.736 9.769 -14.796 1.00 96.19 148 GLN A CA 1
ATOM 1091 C C . GLN A 1 148 ? 1.380 8.493 -14.253 1.00 96.19 148 GLN A C 1
ATOM 1093 O O . GLN A 1 148 ? 2.569 8.276 -14.474 1.00 96.19 148 GLN A O 1
ATOM 1098 N N . GLU A 1 149 ? 0.619 7.630 -13.576 1.00 95.50 149 GLU A N 1
ATOM 1099 C CA . GLU A 1 149 ? 1.124 6.317 -13.176 1.00 95.50 149 GLU A CA 1
ATOM 1100 C C . GLU A 1 149 ? 1.376 5.428 -14.398 1.00 95.50 149 GLU A C 1
ATOM 1102 O O . GLU A 1 149 ? 2.440 4.819 -14.501 1.00 95.50 149 GLU A O 1
ATOM 1107 N N . ALA A 1 150 ? 0.450 5.396 -15.359 1.00 94.44 150 ALA A N 1
ATOM 1108 C CA . ALA A 1 150 ? 0.634 4.627 -16.589 1.00 94.44 150 ALA A CA 1
ATOM 1109 C C . ALA A 1 150 ? 1.880 5.088 -17.372 1.00 94.44 150 ALA A C 1
ATOM 1111 O O . ALA A 1 150 ? 2.682 4.262 -17.824 1.00 94.44 150 ALA A O 1
ATOM 1112 N N . ASP A 1 151 ? 2.088 6.403 -17.474 1.00 95.69 151 ASP A N 1
ATOM 1113 C CA . ASP A 1 151 ? 3.288 6.985 -18.075 1.00 95.69 151 ASP A CA 1
ATOM 1114 C C . ASP A 1 151 ? 4.554 6.661 -17.268 1.00 95.69 151 ASP A C 1
ATOM 1116 O O . ASP A 1 151 ? 5.600 6.369 -17.858 1.00 95.69 151 ASP A O 1
ATOM 1120 N N . ALA A 1 152 ? 4.477 6.648 -15.934 1.00 96.31 152 ALA A N 1
ATOM 1121 C CA . ALA A 1 152 ? 5.586 6.248 -15.072 1.00 96.31 152 ALA A CA 1
ATOM 1122 C C . ALA A 1 152 ? 5.959 4.773 -15.277 1.00 96.31 152 ALA A C 1
ATOM 1124 O O . ALA A 1 152 ? 7.139 4.477 -15.458 1.00 96.31 152 ALA A O 1
ATOM 1125 N N . ILE A 1 153 ? 4.987 3.856 -15.342 1.00 96.75 153 ILE A N 1
ATOM 1126 C CA . ILE A 1 153 ? 5.235 2.436 -15.643 1.00 96.75 153 ILE A CA 1
ATOM 1127 C C . ILE A 1 153 ? 5.972 2.314 -16.977 1.00 96.75 153 ILE A C 1
ATOM 1129 O O . ILE A 1 153 ? 7.031 1.694 -17.051 1.00 96.75 153 ILE A O 1
ATOM 1133 N N . ARG A 1 154 ? 5.439 2.935 -18.035 1.00 96.19 154 ARG A N 1
ATOM 1134 C CA . ARG A 1 154 ? 6.007 2.837 -19.383 1.00 96.19 154 ARG A CA 1
ATOM 1135 C C . ARG A 1 154 ? 7.412 3.433 -19.460 1.00 96.19 154 ARG A C 1
ATOM 1137 O O . ARG A 1 154 ? 8.307 2.795 -20.001 1.00 96.19 154 ARG A O 1
ATOM 1144 N N . SER A 1 155 ? 7.611 4.643 -18.943 1.00 95.81 155 SER A N 1
ATOM 1145 C CA . SER A 1 155 ? 8.906 5.336 -19.020 1.00 95.81 155 SER A CA 1
ATOM 1146 C C . SER A 1 155 ? 9.996 4.675 -18.170 1.00 95.81 155 SER A C 1
ATOM 1148 O O . SER A 1 155 ? 11.173 4.775 -18.514 1.00 95.81 155 SER A O 1
ATOM 1150 N N . SER A 1 156 ? 9.622 3.936 -17.121 1.00 96.44 156 SER A N 1
ATOM 1151 C CA . SER A 1 156 ? 10.570 3.206 -16.268 1.00 96.44 156 SER A CA 1
ATOM 1152 C C . SER A 1 156 ? 11.236 2.016 -16.970 1.00 96.44 156 SER A C 1
ATOM 1154 O O . SER A 1 156 ? 12.292 1.576 -16.536 1.00 96.44 156 SER A O 1
ATOM 1156 N N . PHE A 1 157 ? 10.682 1.517 -18.082 1.00 96.19 157 PHE A N 1
ATOM 1157 C CA . PHE A 1 157 ? 11.348 0.497 -18.906 1.00 96.19 157 PHE A CA 1
ATOM 1158 C C . PHE A 1 157 ? 12.480 1.059 -19.785 1.00 96.19 157 PHE A C 1
ATOM 1160 O O . PHE A 1 157 ? 13.176 0.295 -20.454 1.00 96.19 157 PHE A O 1
ATOM 1167 N N . GLY A 1 158 ? 12.677 2.381 -19.794 1.00 92.94 158 GLY A N 1
ATOM 1168 C CA . GLY A 1 158 ? 13.691 3.054 -20.596 1.00 92.94 158 GLY A CA 1
ATOM 1169 C C . GLY A 1 158 ? 13.166 3.573 -21.944 1.00 92.94 158 GLY A C 1
ATOM 1170 O O . GLY A 1 158 ? 11.958 3.723 -22.134 1.00 92.94 158 GLY A O 1
ATOM 1171 N N . PRO A 1 159 ? 14.070 3.908 -22.886 1.00 91.50 159 PRO A N 1
ATOM 1172 C CA . PRO A 1 159 ? 13.716 4.605 -24.127 1.00 91.50 159 PRO A CA 1
ATOM 1173 C C . PRO A 1 159 ? 12.909 3.749 -25.114 1.00 91.50 159 PRO A C 1
ATOM 1175 O O . PRO A 1 159 ? 12.139 4.295 -25.902 1.00 91.50 159 PRO A O 1
ATOM 1178 N N . GLU A 1 160 ? 13.062 2.425 -25.059 1.00 92.44 160 GLU A N 1
ATOM 1179 C CA . GLU A 1 160 ? 12.354 1.456 -25.903 1.00 92.44 160 GLU A CA 1
ATOM 1180 C C . GLU A 1 160 ? 11.520 0.511 -25.021 1.00 92.44 160 GLU A C 1
ATOM 1182 O O . GLU A 1 160 ? 11.907 -0.637 -24.796 1.00 92.44 160 GLU A O 1
ATOM 1187 N N . PRO A 1 161 ? 10.395 0.989 -24.457 1.00 95.19 161 PRO A N 1
ATOM 1188 C CA . PRO A 1 161 ? 9.593 0.185 -23.547 1.00 95.19 161 PRO A CA 1
ATOM 1189 C C . PRO A 1 161 ? 8.934 -0.994 -24.283 1.00 95.19 161 PRO A C 1
ATOM 1191 O O . PRO A 1 161 ? 8.450 -0.819 -25.408 1.00 95.19 161 PRO A O 1
ATOM 1194 N N . PRO A 1 162 ? 8.854 -2.185 -23.660 1.00 97.25 162 PRO A N 1
ATOM 1195 C CA . PRO A 1 162 ? 8.142 -3.311 -24.241 1.00 97.25 162 PRO A CA 1
ATOM 1196 C C . PRO A 1 162 ? 6.633 -3.039 -24.288 1.00 97.25 162 PRO A C 1
ATOM 1198 O O . PRO A 1 162 ? 6.124 -2.167 -23.577 1.00 97.25 162 PRO A O 1
ATOM 1201 N N . PRO A 1 163 ? 5.871 -3.837 -25.052 1.00 97.38 163 PRO A N 1
ATOM 1202 C CA . PRO A 1 163 ? 4.433 -3.923 -24.863 1.00 97.38 163 PRO A CA 1
ATOM 1203 C C . PRO A 1 163 ? 4.104 -4.268 -23.403 1.00 97.38 163 PRO A C 1
ATOM 1205 O O . PRO A 1 163 ? 4.586 -5.270 -22.865 1.00 97.38 163 PRO A O 1
ATOM 1208 N N . VAL A 1 164 ? 3.265 -3.438 -22.781 1.00 97.25 164 VAL A N 1
ATOM 1209 C CA . VAL A 1 164 ? 2.755 -3.642 -21.422 1.00 97.25 164 VAL A CA 1
ATOM 1210 C C . VAL A 1 164 ? 1.262 -3.929 -21.506 1.00 97.25 164 VAL A C 1
ATOM 1212 O O . VAL A 1 164 ? 0.515 -3.173 -22.125 1.00 97.25 164 VAL A O 1
ATOM 1215 N N . ALA A 1 165 ? 0.826 -5.015 -20.876 1.00 96.50 165 ALA A N 1
ATOM 1216 C CA . ALA A 1 165 ? -0.587 -5.320 -20.675 1.00 96.50 165 ALA A CA 1
ATOM 1217 C C . ALA A 1 165 ? -0.886 -5.429 -19.179 1.00 96.50 165 ALA A C 1
ATOM 1219 O O . ALA A 1 165 ? 0.008 -5.672 -18.374 1.00 96.50 165 ALA A O 1
ATOM 1220 N N . GLY A 1 166 ? -2.139 -5.250 -18.780 1.00 93.38 166 GLY A N 1
ATOM 1221 C CA . GLY A 1 166 ? -2.467 -5.230 -17.363 1.00 93.38 166 GLY A CA 1
ATOM 1222 C C . GLY A 1 166 ? -3.934 -4.992 -17.075 1.00 93.38 166 GLY A C 1
ATOM 1223 O O . GLY A 1 166 ? -4.732 -4.768 -17.985 1.00 93.38 166 GLY A O 1
ATOM 1224 N N . LEU A 1 167 ? -4.278 -5.052 -15.793 1.00 93.69 167 LEU A N 1
ATOM 1225 C CA . LEU A 1 167 ? -5.599 -4.697 -15.290 1.00 93.69 167 LEU A CA 1
ATOM 1226 C C . LEU A 1 167 ? -5.536 -4.286 -13.817 1.00 93.69 167 LEU A C 1
ATOM 1228 O O . LEU A 1 167 ? -4.620 -4.667 -13.086 1.00 93.69 167 LEU A O 1
ATOM 1232 N N . PHE A 1 168 ? -6.566 -3.564 -13.384 1.00 93.25 168 PHE A N 1
ATOM 1233 C CA . PHE A 1 168 ? -6.850 -3.389 -11.965 1.00 93.25 168 PHE A CA 1
ATOM 1234 C C . PHE A 1 168 ? -7.438 -4.675 -11.379 1.00 93.25 168 PHE A C 1
ATOM 1236 O O . PHE A 1 168 ? -8.296 -5.315 -11.990 1.00 93.25 168 PHE A O 1
ATOM 1243 N N . THR A 1 169 ? -7.013 -5.031 -10.174 1.00 92.06 169 THR A N 1
ATOM 1244 C CA . THR A 1 169 ? -7.402 -6.244 -9.454 1.00 92.06 169 THR A CA 1
ATOM 1245 C C . THR A 1 169 ? -7.873 -5.909 -8.039 1.00 92.06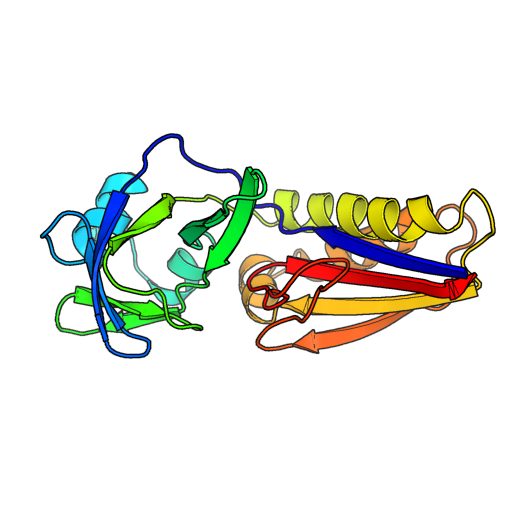 169 THR A C 1
ATOM 1247 O O . THR A 1 169 ? -7.555 -4.854 -7.498 1.00 92.06 169 THR A O 1
ATOM 1250 N N . HIS A 1 170 ? -8.666 -6.790 -7.430 1.00 86.31 170 HIS A N 1
ATOM 1251 C CA . HIS A 1 170 ? -9.053 -6.674 -6.022 1.00 86.31 170 HIS A CA 1
ATOM 1252 C C . HIS A 1 170 ? -8.230 -7.664 -5.198 1.00 86.31 170 HIS A C 1
ATOM 1254 O O . HIS A 1 170 ? -8.717 -8.730 -4.821 1.00 86.31 170 HIS A O 1
ATOM 1260 N N . GLY A 1 171 ? -6.970 -7.304 -4.956 1.00 77.88 171 GLY A N 1
ATOM 1261 C CA . GLY A 1 171 ? -5.983 -8.160 -4.314 1.00 77.88 171 GLY A CA 1
ATOM 1262 C C . GLY A 1 171 ? -5.001 -8.706 -5.339 1.00 77.88 171 GLY A C 1
ATOM 1263 O O . GLY A 1 171 ? -5.367 -9.465 -6.238 1.00 77.88 171 GLY A O 1
ATOM 1264 N N . GLU A 1 172 ? -3.738 -8.336 -5.173 1.00 86.69 172 GLU A N 1
ATOM 1265 C CA . GLU A 1 172 ? -2.662 -8.724 -6.071 1.00 86.69 172 GLU A CA 1
ATOM 1266 C C . GLU A 1 172 ? -1.922 -9.918 -5.463 1.00 86.69 172 GLU A C 1
ATOM 1268 O O . GLU A 1 172 ? -1.816 -10.063 -4.241 1.00 86.69 172 GLU A O 1
ATOM 1273 N N . VAL A 1 173 ? -1.371 -10.785 -6.314 1.00 80.06 173 VAL A N 1
ATOM 1274 C CA . VAL A 1 173 ? -0.507 -11.879 -5.863 1.00 80.06 173 VAL A CA 1
ATOM 1275 C C . VAL A 1 173 ? 0.903 -11.632 -6.372 1.00 80.06 173 VAL A C 1
ATOM 1277 O O . VAL A 1 173 ? 1.221 -11.882 -7.529 1.00 80.06 173 VAL A O 1
ATOM 1280 N N . GLY A 1 174 ? 1.761 -11.145 -5.479 1.00 81.25 174 GLY A N 1
ATOM 1281 C CA . GLY A 1 174 ? 3.175 -10.887 -5.735 1.00 81.25 174 GLY A CA 1
ATOM 1282 C C . GLY A 1 174 ? 4.039 -11.799 -4.875 1.00 81.25 174 GLY A C 1
ATOM 1283 O O . GLY A 1 174 ? 4.476 -11.405 -3.788 1.00 81.25 174 GLY A O 1
ATOM 1284 N N . ARG A 1 175 ? 4.261 -13.036 -5.338 1.00 80.88 175 ARG A N 1
ATOM 1285 C CA . ARG A 1 175 ? 5.052 -14.048 -4.624 1.00 80.88 175 ARG A CA 1
ATOM 1286 C C . ARG A 1 175 ? 6.340 -14.368 -5.367 1.00 80.88 175 ARG A C 1
ATOM 1288 O O . ARG A 1 175 ? 6.334 -15.135 -6.322 1.00 80.88 175 ARG A O 1
ATOM 1295 N N . VAL A 1 176 ? 7.449 -13.842 -4.857 1.00 77.56 176 VAL A N 1
ATOM 1296 C CA . VAL A 1 176 ? 8.792 -14.187 -5.349 1.00 77.56 176 VAL A CA 1
ATOM 1297 C C . VAL A 1 176 ? 9.412 -15.309 -4.511 1.00 77.56 176 VAL A C 1
ATOM 1299 O O . VAL A 1 176 ? 10.055 -16.207 -5.048 1.00 77.56 176 VAL A O 1
ATOM 1302 N N . ARG A 1 177 ? 9.205 -15.290 -3.186 1.00 75.19 177 ARG A N 1
ATOM 1303 C CA . ARG A 1 177 ? 9.700 -16.293 -2.226 1.00 75.19 177 ARG A CA 1
ATOM 1304 C C . ARG A 1 177 ? 8.717 -16.464 -1.064 1.00 75.19 177 ARG A C 1
ATOM 1306 O O . ARG A 1 177 ? 7.919 -15.575 -0.790 1.00 75.19 177 ARG A O 1
ATOM 1313 N N . GLY A 1 178 ? 8.814 -17.587 -0.350 1.00 78.94 178 GLY A N 1
ATOM 1314 C CA . GLY A 1 178 ? 8.073 -17.824 0.893 1.00 78.94 178 GLY A CA 1
ATOM 1315 C C . GLY A 1 178 ? 6.609 -18.251 0.722 1.00 78.94 178 GLY A C 1
ATOM 1316 O O . GLY A 1 178 ? 6.117 -18.515 -0.377 1.00 78.94 178 GLY A O 1
ATOM 1317 N N . ALA A 1 179 ? 5.918 -18.364 1.861 1.00 76.94 179 ALA A N 1
ATOM 1318 C CA . ALA A 1 179 ? 4.568 -18.924 1.961 1.00 76.94 179 ALA A CA 1
ATOM 1319 C C . ALA A 1 179 ? 3.435 -17.893 1.789 1.00 76.94 179 ALA A C 1
ATOM 1321 O O . ALA A 1 179 ? 2.277 -18.293 1.637 1.00 76.94 179 ALA A O 1
ATOM 1322 N N . LYS A 1 180 ? 3.748 -16.598 1.717 1.00 80.12 180 LYS A N 1
ATOM 1323 C CA . LYS A 1 180 ? 2.776 -15.510 1.560 1.00 80.12 180 LYS A CA 1
ATOM 1324 C C . LYS A 1 180 ? 3.006 -14.765 0.252 1.00 80.12 180 LYS A C 1
ATOM 1326 O O . LYS A 1 180 ? 4.109 -14.760 -0.282 1.00 80.12 180 LYS A O 1
ATOM 1331 N N . GLY A 1 181 ? 1.940 -14.193 -0.285 1.00 81.88 181 GLY A N 1
ATOM 1332 C CA . GLY A 1 181 ? 1.980 -13.505 -1.574 1.00 81.88 181 GLY A CA 1
ATOM 1333 C C . GLY A 1 181 ? 0.782 -12.609 -1.829 1.00 81.88 181 GLY A C 1
ATOM 1334 O O . GLY A 1 181 ? 0.805 -11.892 -2.820 1.00 81.88 181 GLY A O 1
ATOM 1335 N N . ASP A 1 182 ? -0.225 -12.644 -0.952 1.00 87.44 182 ASP A N 1
ATOM 1336 C CA . ASP A 1 182 ? -1.308 -11.674 -0.929 1.00 87.44 182 ASP A CA 1
ATOM 1337 C C . ASP A 1 182 ? -0.732 -10.273 -0.729 1.00 87.44 182 ASP A C 1
ATOM 1339 O O . ASP A 1 182 ? 0.044 -10.027 0.198 1.00 87.44 182 ASP A O 1
ATOM 1343 N N . ARG A 1 183 ? -1.110 -9.363 -1.618 1.00 88.75 183 ARG A N 1
ATOM 1344 C CA . ARG A 1 183 ? -0.808 -7.944 -1.536 1.00 88.75 183 ARG A CA 1
ATOM 1345 C C . ARG A 1 183 ? -2.121 -7.180 -1.591 1.00 88.75 183 ARG A C 1
ATOM 1347 O O . ARG A 1 183 ? -3.086 -7.583 -2.242 1.00 88.75 183 ARG A O 1
ATOM 1354 N N . ASN A 1 184 ? -2.160 -6.093 -0.844 1.00 90.81 184 ASN A N 1
ATOM 1355 C CA . ASN A 1 184 ? -3.127 -5.038 -1.057 1.00 90.81 184 ASN A CA 1
ATOM 1356 C C . ASN A 1 184 ? -2.334 -3.774 -1.337 1.00 90.81 184 ASN A C 1
ATOM 1358 O O . ASN A 1 184 ? -1.213 -3.630 -0.845 1.00 90.81 184 ASN A O 1
ATOM 1362 N N . HIS A 1 185 ? -2.955 -2.847 -2.051 1.00 91.69 185 HIS A N 1
ATOM 1363 C CA . HIS A 1 185 ? -2.436 -1.499 -2.179 1.00 91.69 185 HIS A CA 1
ATOM 1364 C C . HIS A 1 185 ? -1.027 -1.441 -2.802 1.00 91.69 185 HIS A C 1
ATOM 1366 O O . HIS A 1 185 ? -0.216 -0.581 -2.464 1.00 91.69 185 HIS A O 1
ATOM 1372 N N . ALA A 1 186 ? -0.751 -2.338 -3.757 1.00 93.31 186 ALA A N 1
ATOM 1373 C CA . ALA A 1 186 ? 0.497 -2.361 -4.510 1.00 93.31 186 ALA A CA 1
ATOM 1374 C C . ALA A 1 186 ? 0.273 -2.514 -6.019 1.00 93.31 186 ALA A C 1
ATOM 1376 O O . ALA A 1 186 ? -0.732 -3.072 -6.455 1.00 93.31 186 ALA A O 1
ATOM 1377 N N . LEU A 1 187 ? 1.260 -2.066 -6.793 1.00 95.69 187 LEU A N 1
ATOM 1378 C CA . LEU A 1 187 ? 1.479 -2.467 -8.176 1.00 95.69 187 LEU A CA 1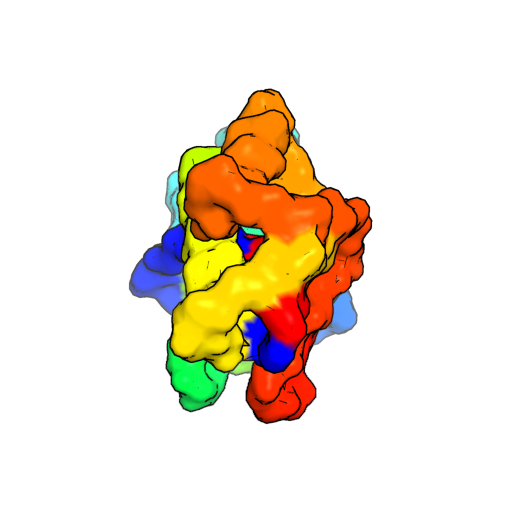
ATOM 1379 C C . LEU A 1 187 ? 2.421 -3.671 -8.206 1.00 95.69 187 LEU A C 1
ATOM 1381 O O . LEU A 1 187 ? 3.492 -3.639 -7.593 1.00 95.69 187 LEU A O 1
ATOM 1385 N N . VAL A 1 188 ? 2.060 -4.702 -8.965 1.00 96.19 188 VAL A N 1
ATOM 1386 C CA . VAL A 1 188 ? 2.939 -5.826 -9.302 1.00 96.19 188 VAL A CA 1
ATOM 1387 C C . VAL A 1 188 ? 3.272 -5.769 -10.787 1.00 96.19 188 VAL A C 1
ATOM 1389 O O . VAL A 1 188 ? 2.380 -5.849 -11.630 1.00 96.19 188 VAL A O 1
ATOM 1392 N N . VAL A 1 189 ? 4.562 -5.680 -11.107 1.00 97.50 189 VAL A N 1
ATOM 1393 C CA . VAL A 1 189 ? 5.072 -5.740 -12.480 1.00 97.50 189 VAL A CA 1
ATOM 1394 C C . VAL A 1 189 ? 5.805 -7.056 -12.688 1.00 97.50 189 VAL A C 1
ATOM 1396 O O . VAL A 1 189 ? 6.646 -7.446 -11.879 1.00 97.50 189 VAL A O 1
ATOM 1399 N N . VAL A 1 190 ? 5.503 -7.731 -13.794 1.00 97.19 190 VAL A N 1
ATOM 1400 C CA . VAL A 1 190 ? 6.232 -8.910 -14.267 1.00 97.19 190 VAL A CA 1
ATOM 1401 C C . VAL A 1 190 ? 6.874 -8.569 -15.601 1.00 97.19 190 VAL A C 1
ATOM 1403 O O . VAL A 1 190 ? 6.167 -8.190 -16.530 1.00 97.19 190 VAL A O 1
ATOM 1406 N N . ALA A 1 191 ? 8.191 -8.715 -15.708 1.00 97.62 191 ALA A N 1
ATOM 1407 C CA . ALA A 1 191 ? 8.939 -8.460 -16.934 1.00 97.62 191 ALA A CA 1
ATOM 1408 C C . ALA A 1 191 ? 9.502 -9.767 -17.505 1.00 97.62 191 ALA A C 1
ATOM 1410 O O . ALA A 1 191 ? 10.012 -10.612 -16.765 1.00 97.62 191 ALA A O 1
ATOM 1411 N N . PHE A 1 192 ? 9.412 -9.918 -18.826 1.00 97.25 192 PHE A N 1
ATOM 1412 C CA . PHE A 1 192 ? 9.879 -11.087 -19.568 1.00 97.25 192 PHE A CA 1
ATOM 1413 C C . PHE A 1 192 ? 10.977 -10.651 -20.535 1.00 97.25 192 PHE A C 1
ATOM 1415 O O . PHE A 1 192 ? 10.694 -9.846 -21.418 1.00 97.25 192 PHE A O 1
ATOM 1422 N N . ALA A 1 193 ? 12.198 -11.163 -20.371 1.00 93.81 193 ALA A N 1
ATOM 1423 C CA . ALA A 1 193 ? 13.276 -11.058 -21.365 1.00 93.81 193 ALA A CA 1
ATOM 1424 C C . ALA A 1 193 ? 13.176 -12.175 -22.405 1.00 93.81 193 ALA A C 1
ATOM 1426 O O . ALA A 1 193 ? 12.943 -13.329 -21.961 1.00 93.81 193 ALA A O 1
#

Sequence (193 aa):
PVGVGIGDGCSRRPVPAIVTRAEGQLVQQIDGRPAVEVYLERLGVAETDVEDFHAFAVEHPLAQPELSGDVRLRHVRDRDEDGALVMATHIPANAAVQFTDQSPLAIVRSAWNAVEGALAPLAGEPARAALAFDCGGRRSALGDALPQEADAIRSSFGPEPPPVAGLFTHGEVGRVRGAKGDRNHALVVVAFA

Solvent-accessible surface area (backbone atoms only — not comparable to full-atom values): 9856 Å² total; per-residue (Å²): 79,70,14,66,10,63,17,46,33,70,44,75,49,98,56,75,46,36,30,59,34,44,57,72,40,34,36,43,16,31,76,80,36,46,20,45,61,48,51,33,57,76,71,71,46,60,74,90,76,52,88,51,57,42,70,54,28,47,32,37,29,37,33,30,72,42,96,88,74,50,69,42,46,41,42,35,53,40,66,52,97,85,30,19,31,32,34,77,59,66,61,62,55,71,35,57,34,25,45,32,48,45,46,44,70,35,37,29,53,13,32,36,49,5,39,50,41,8,48,60,64,32,74,82,52,66,52,64,33,34,41,41,42,32,22,47,60,45,53,69,54,27,56,92,44,47,67,55,31,56,50,30,44,47,53,51,61,43,98,73,47,46,61,72,47,70,49,72,33,94,57,42,79,66,63,88,63,85,95,61,29,80,37,33,57,31,35,36,24,37,28,33,67

Foldseek 3Di:
DKFKFKFQLKDWDPDKWFQADDDWQWSQDINRDGPQVVQCVQVVHDPVRCPDQQLVQLQKWKWFADPVRDTATWRFRGADPSRITGTLGDDDGRTMITIIGHALVSQLVRLLRRLCRGCVVVVPPQFQEKEKEFAPSVCSRNPVVVVSSVVSNQCSSPDDGHHYDYDHDNWDFRPPDDDDGTHHNMMMMMTDD

pLDDT: mean 93.74, std 4.73, range [75.19, 98.69]

Mean predicted aligned error: 3.58 Å

Secondary structure (DSSP, 8-state):
-EEEEEE--PEEEEEEEEEEEEETTEEEEETTEEHHHHHHHHHT--GGG-S-HHHHHHH--EEEE-TTS-EEEE-EEEE-TTS-EEESS---TT-EEEEEE--HHHHHHHHHHHHHHHHGGGTTPPPSEEEEEEEHHHHHHHGGGHHHHHHHHHHHT-SSPPPEEEEEESSEE--SSSS--EESS-EEEEEE-